Protein AF-A0A3D3ZIP4-F1 (afdb_monomer)

Secondary structure (DSSP, 8-state):
------SSSHHHHHHHHHHHHHHHHHHHSSS-S-HHHHHHHHHHHHHHHHHHHHHHHTT--HHHHHHHHHHHHHHHT--PPP-SS-SHHHHHHHHHHHHHHHHHHHHHHHHHHHHHHHHHHHHHHHHHHHHHHHHHHHHTT-TTHHHHHHHHHHHHHHHTT--SHHHHHHHHHHHHHHHHHHHHHHHHHHHHHHHHHHHHHHHHTT---HHHHHHHHHHHHHHHT-

pLDDT: mean 86.56, std 15.31, range [36.12, 98.62]

Radius of gyration: 38.45 Å; Cα contacts (8 Å, |Δi|>4): 167; chains: 1; bounding box: 118×28×108 Å

Mean predicted aligned error: 11.62 Å

Foldseek 3Di:
DDDDDDDPPPVVVVVVVVVVVVVVVLVVCQVAADVVLQVLLVVLLVLLVVLLVVLVVLPNDPVLCVVLVVQSVVLVPDDQDRDNPHHVSNSVSSNVSNVSSVVSSVVSVVSFVVLQVVLLVLLVVLLVLLVVLLVVCVVVVNPCSVVSVVVSVVLVVQSVVDDGNVSSVVSSVSSNVSSVVSVVLVVLVVVLVVLVVVLVVCVVVVHDCPVSVVVSVVSVVVSVVD

Solvent-accessible surface area (backbone atoms only — not comparable to full-atom values): 12210 Å² total; per-residue (Å²): 139,81,91,88,88,88,75,78,74,63,63,64,58,53,54,55,51,52,53,52,53,51,50,52,54,52,55,62,56,56,60,36,44,55,68,68,36,47,53,47,22,53,50,31,43,52,53,30,55,52,48,55,51,47,40,46,76,40,41,48,55,65,81,76,47,43,67,56,56,51,51,52,50,61,58,68,73,55,75,76,60,90,48,84,88,53,23,58,64,33,31,52,46,24,47,50,48,26,53,51,30,50,51,50,39,53,49,51,56,51,48,48,53,51,49,28,54,52,28,46,54,49,21,53,51,29,44,50,52,26,52,53,51,47,53,56,37,48,76,68,66,43,84,65,45,63,62,54,52,53,50,50,54,50,46,54,57,47,58,79,67,48,84,39,27,42,49,23,48,51,47,23,50,52,26,47,50,53,32,50,49,57,62,62,50,44,61,62,48,50,51,52,52,50,51,51,52,52,47,52,53,40,41,75,69,73,42,91,40,68,68,59,51,50,51,50,53,50,52,52,52,53,62,73,73,108

Sequence (226 aa):
MTSFTIARRRAKNSILAVSIFMVVMLLLSACGGDPQTQQKADASKTDLDRLISQAQGIGVPTTILKPIIQQESAITNTRAPFTIFSGQPATDYYSNLTQRYQLLTVQVRGLETQVTQQYDYQAALDIQDLENALAQRQAQNFTEAKTFANQLKQYQNQLAKAQYPKDYTQISTNAKQSTLALHLLGPAYNDLVTMQGNIKQLHASHVDTTALNQQYQQGLQLFRNA

Structure (mmCIF, N/CA/C/O backbone):
data_AF-A0A3D3ZIP4-F1
#
_entry.id   AF-A0A3D3ZIP4-F1
#
loop_
_atom_site.group_PDB
_atom_site.id
_atom_site.type_symbol
_atom_site.label_atom_id
_atom_site.label_alt_id
_atom_site.label_comp_id
_atom_site.label_asym_id
_atom_site.label_entity_id
_atom_site.label_seq_id
_atom_site.pdbx_PDB_ins_code
_atom_site.Cartn_x
_atom_site.Cartn_y
_atom_site.Cartn_z
_atom_site.occupancy
_atom_site.B_iso_or_equiv
_atom_site.auth_seq_id
_atom_site.auth_comp_id
_atom_site.auth_asym_id
_atom_site.auth_atom_id
_atom_site.pdbx_PDB_model_num
ATOM 1 N N . MET A 1 1 ? 80.504 -8.174 -61.139 1.00 36.12 1 MET A N 1
ATOM 2 C CA . MET A 1 1 ? 79.418 -7.747 -62.052 1.00 36.12 1 MET A CA 1
ATOM 3 C C . MET A 1 1 ? 78.495 -8.947 -62.210 1.00 36.12 1 MET A C 1
ATOM 5 O O . MET A 1 1 ? 79.027 -10.012 -62.461 1.00 36.12 1 MET A O 1
ATOM 9 N N . THR A 1 2 ? 77.183 -8.956 -62.015 1.00 39.31 2 THR A N 1
ATOM 10 C CA . THR A 1 2 ? 76.155 -7.954 -61.705 1.00 39.31 2 THR A CA 1
ATOM 11 C C . THR A 1 2 ? 74.889 -8.758 -61.377 1.00 39.31 2 THR A C 1
ATOM 13 O O . THR A 1 2 ? 74.627 -9.792 -61.985 1.00 39.31 2 THR A O 1
ATOM 16 N N . SER A 1 3 ? 74.142 -8.278 -60.391 1.00 48.12 3 SER A N 1
ATOM 17 C CA . SER A 1 3 ? 72.837 -8.726 -59.898 1.00 48.12 3 SER A CA 1
ATOM 18 C C . SER A 1 3 ? 71.757 -8.713 -60.983 1.00 48.12 3 SER A C 1
ATOM 20 O O . SER A 1 3 ? 71.772 -7.761 -61.738 1.00 48.12 3 SER A O 1
ATOM 22 N N . PHE A 1 4 ? 70.789 -9.645 -60.996 1.00 48.44 4 PHE A N 1
ATOM 23 C CA . PHE A 1 4 ? 69.387 -9.415 -61.428 1.00 48.44 4 PHE A CA 1
ATOM 24 C C . PHE A 1 4 ? 68.530 -10.685 -61.239 1.00 48.44 4 PHE A C 1
ATOM 26 O O . PHE A 1 4 ? 68.451 -11.487 -62.155 1.00 48.44 4 PHE A O 1
ATOM 33 N N . THR A 1 5 ? 67.844 -10.853 -60.095 1.00 48.12 5 THR A N 1
ATOM 34 C CA . THR A 1 5 ? 66.576 -11.633 -60.001 1.00 48.12 5 THR A CA 1
ATOM 35 C C . THR A 1 5 ? 65.907 -11.492 -58.623 1.00 48.12 5 THR A C 1
ATOM 37 O O . THR A 1 5 ? 65.708 -12.463 -57.904 1.00 48.12 5 THR A O 1
ATOM 40 N N . ILE A 1 6 ? 65.529 -10.278 -58.207 1.00 47.34 6 ILE A N 1
ATOM 41 C CA . ILE A 1 6 ? 64.692 -10.092 -57.000 1.00 47.34 6 ILE A CA 1
ATOM 42 C C . ILE A 1 6 ? 63.673 -8.971 -57.244 1.00 47.34 6 ILE A C 1
ATOM 44 O O . ILE A 1 6 ? 63.729 -7.919 -56.626 1.00 47.34 6 ILE A O 1
ATOM 48 N N . ALA A 1 7 ? 62.743 -9.155 -58.184 1.00 49.16 7 ALA A N 1
ATOM 49 C CA . ALA A 1 7 ? 61.668 -8.167 -58.385 1.00 49.16 7 ALA A CA 1
ATOM 50 C C . ALA A 1 7 ? 60.265 -8.759 -58.608 1.00 49.16 7 ALA A C 1
ATOM 52 O O . ALA A 1 7 ? 59.281 -8.037 -58.504 1.00 49.16 7 ALA A O 1
ATOM 53 N N . ARG A 1 8 ? 60.113 -10.072 -58.847 1.00 46.91 8 ARG A N 1
ATOM 54 C CA . ARG A 1 8 ? 58.811 -10.642 -59.264 1.00 46.91 8 ARG A CA 1
ATOM 55 C C . ARG A 1 8 ? 57.960 -11.281 -58.156 1.00 46.91 8 ARG A C 1
ATOM 57 O O . ARG A 1 8 ? 56.786 -11.543 -58.388 1.00 46.91 8 ARG A O 1
ATOM 64 N N . ARG A 1 9 ? 58.501 -11.519 -56.951 1.00 46.97 9 ARG A N 1
ATOM 65 C CA . ARG A 1 9 ? 57.764 -12.176 -55.842 1.00 46.97 9 ARG A CA 1
ATOM 66 C C . ARG A 1 9 ? 57.000 -11.225 -54.910 1.00 46.97 9 ARG A C 1
ATOM 68 O O 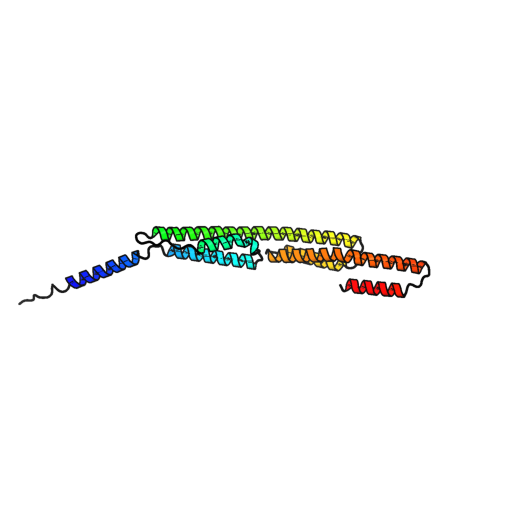. ARG A 1 9 ? 56.097 -11.684 -54.223 1.00 46.97 9 ARG A O 1
ATOM 75 N N . ARG A 1 10 ? 57.305 -9.921 -54.892 1.00 47.19 10 ARG A N 1
ATOM 76 C CA . ARG A 1 10 ? 56.642 -8.963 -53.980 1.00 47.19 10 ARG A CA 1
ATOM 77 C C . ARG A 1 10 ? 55.247 -8.518 -54.438 1.00 47.19 10 ARG A C 1
ATOM 79 O O . ARG A 1 10 ? 54.405 -8.265 -53.590 1.00 47.19 10 ARG A O 1
ATOM 86 N N . ALA A 1 11 ? 54.961 -8.508 -55.742 1.00 48.50 11 ALA A N 1
ATOM 87 C CA . ALA A 1 11 ? 53.667 -8.043 -56.255 1.00 48.50 11 ALA A CA 1
ATOM 88 C C . ALA A 1 11 ? 52.493 -9.006 -55.965 1.00 48.50 11 ALA A C 1
ATOM 90 O O . ALA A 1 11 ? 51.372 -8.554 -55.760 1.00 48.50 11 ALA A O 1
ATOM 91 N N . LYS A 1 12 ? 52.732 -10.327 -55.892 1.00 50.09 12 LYS A N 1
ATOM 92 C CA . LYS A 1 12 ? 51.669 -11.319 -55.622 1.00 50.09 12 LYS A CA 1
ATOM 93 C C . LYS A 1 12 ? 51.210 -11.345 -54.157 1.00 50.09 12 LYS A C 1
ATOM 95 O O . LYS A 1 12 ? 50.031 -11.568 -53.907 1.00 50.09 12 LYS A O 1
ATOM 100 N N . ASN A 1 13 ? 52.102 -11.057 -53.205 1.00 52.50 13 ASN A N 1
ATOM 101 C CA . ASN A 1 13 ? 51.753 -11.033 -51.778 1.00 52.50 13 ASN A CA 1
ATOM 102 C C . ASN A 1 13 ? 51.057 -9.728 -51.358 1.00 52.50 13 ASN A C 1
ATOM 104 O O . ASN A 1 13 ? 50.273 -9.738 -50.414 1.00 52.50 13 ASN A O 1
ATOM 108 N N . SER A 1 14 ? 51.291 -8.620 -52.072 1.00 53.22 14 SER A N 1
ATOM 109 C CA . SER A 1 14 ? 50.594 -7.354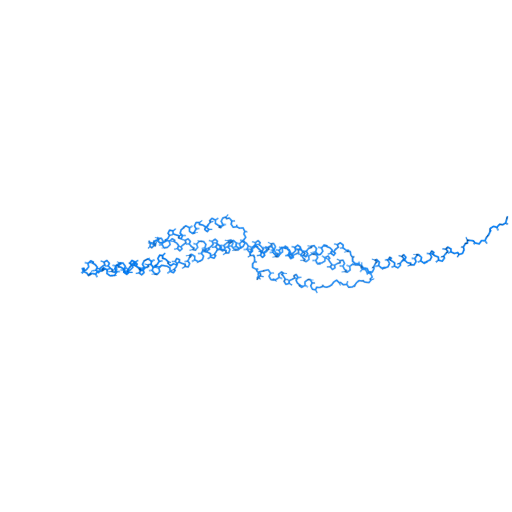 -51.815 1.00 53.22 14 SER A CA 1
ATOM 110 C C . SER A 1 14 ? 49.136 -7.370 -52.285 1.00 53.22 14 SER A C 1
ATOM 112 O O . SER A 1 14 ? 48.288 -6.804 -51.607 1.00 53.22 14 SER A O 1
ATOM 114 N N . ILE A 1 15 ? 48.813 -8.060 -53.387 1.00 58.62 15 ILE A N 1
ATOM 115 C CA . ILE A 1 15 ? 47.424 -8.171 -53.875 1.00 58.62 15 ILE A CA 1
ATOM 116 C C . ILE A 1 15 ? 46.568 -8.996 -52.900 1.00 58.62 15 ILE A C 1
ATOM 118 O O . ILE A 1 15 ? 45.442 -8.614 -52.600 1.00 58.62 15 ILE A O 1
ATOM 122 N N . LEU A 1 16 ? 47.132 -10.073 -52.340 1.00 58.09 16 LEU A N 1
ATOM 123 C CA . LEU A 1 16 ? 46.447 -10.955 -51.388 1.00 58.09 16 LEU A CA 1
ATOM 124 C C . LEU A 1 16 ? 46.160 -10.255 -50.043 1.00 58.09 16 LEU A C 1
ATOM 126 O O . LEU A 1 16 ? 45.071 -10.397 -49.487 1.00 58.09 16 LEU A O 1
ATOM 130 N N . ALA A 1 17 ? 47.101 -9.436 -49.559 1.00 61.12 17 ALA A N 1
ATOM 131 C CA . ALA A 1 17 ? 46.925 -8.640 -48.343 1.00 61.12 17 ALA A CA 1
ATOM 132 C C . ALA A 1 17 ? 45.855 -7.542 -48.503 1.00 61.12 17 ALA A C 1
ATOM 134 O O . ALA A 1 17 ? 45.059 -7.327 -47.590 1.00 61.12 17 ALA A O 1
ATOM 135 N N . VAL A 1 18 ? 45.781 -6.896 -49.674 1.00 65.00 18 VAL A N 1
ATOM 136 C CA . VAL A 1 18 ? 44.759 -5.876 -49.969 1.00 65.00 18 VAL A CA 1
ATOM 137 C C . VAL A 1 18 ? 43.364 -6.501 -50.079 1.00 65.00 18 VAL A C 1
ATOM 139 O O . VAL A 1 18 ? 42.416 -5.953 -49.522 1.00 65.00 18 VAL A O 1
ATOM 142 N N . SER A 1 19 ? 43.226 -7.681 -50.697 1.00 63.19 19 SER A N 1
ATOM 143 C CA . SER A 1 19 ? 41.940 -8.393 -50.747 1.00 63.19 19 SER A CA 1
ATOM 144 C C . SER A 1 19 ? 41.457 -8.865 -49.371 1.00 63.19 19 SER A C 1
ATOM 146 O O . SER A 1 19 ? 40.269 -8.761 -49.083 1.00 63.19 19 SER A O 1
ATOM 148 N N . ILE A 1 20 ? 42.358 -9.318 -48.488 1.00 70.31 20 ILE A N 1
ATOM 149 C CA . ILE A 1 20 ? 41.994 -9.724 -47.119 1.00 70.31 20 ILE A CA 1
ATOM 150 C C . ILE A 1 20 ? 41.563 -8.508 -46.291 1.00 70.31 20 ILE A C 1
ATOM 152 O O . ILE A 1 20 ? 40.555 -8.574 -45.594 1.00 70.31 20 ILE A O 1
ATOM 156 N N . PHE A 1 21 ? 42.261 -7.375 -46.408 1.00 67.88 21 PHE A N 1
ATOM 157 C CA . PHE A 1 21 ? 41.892 -6.148 -45.696 1.00 67.88 21 PHE A CA 1
ATOM 158 C C . PHE A 1 21 ? 40.549 -5.575 -46.180 1.00 67.88 21 PHE A C 1
ATOM 160 O O . PHE A 1 21 ? 39.754 -5.088 -45.378 1.00 67.88 21 PHE A O 1
ATOM 167 N N . MET A 1 22 ? 40.252 -5.698 -47.478 1.00 60.56 22 MET A N 1
ATOM 168 C CA . MET A 1 22 ? 38.977 -5.269 -48.059 1.00 60.56 22 MET A CA 1
ATOM 169 C C . MET A 1 22 ? 37.815 -6.186 -47.647 1.00 60.56 22 MET A C 1
ATOM 171 O O . MET A 1 22 ? 36.738 -5.690 -47.333 1.00 60.56 22 MET A O 1
ATOM 175 N N . VAL A 1 23 ? 38.042 -7.502 -47.548 1.00 65.69 23 VAL A N 1
ATOM 176 C CA . VAL A 1 23 ? 37.053 -8.457 -47.014 1.00 65.69 23 VAL A CA 1
ATOM 177 C C . VAL A 1 23 ? 36.804 -8.224 -45.520 1.00 65.69 23 VAL A C 1
ATOM 179 O O . VAL A 1 23 ? 35.656 -8.260 -45.094 1.00 65.69 23 VAL A O 1
ATOM 182 N N . VAL A 1 24 ? 37.829 -7.903 -44.723 1.00 61.88 24 VAL A N 1
ATOM 183 C CA . VAL A 1 24 ? 37.658 -7.564 -43.295 1.00 61.88 24 VAL A CA 1
ATOM 184 C C . VAL A 1 24 ? 36.901 -6.240 -43.112 1.00 61.88 24 VAL A C 1
ATOM 186 O O . VAL A 1 24 ? 36.029 -6.163 -42.252 1.00 61.88 24 VAL A O 1
ATOM 189 N N . MET A 1 25 ? 37.141 -5.227 -43.951 1.00 56.38 25 MET A N 1
ATOM 190 C CA . MET A 1 25 ? 36.360 -3.976 -43.945 1.00 56.38 25 MET A CA 1
ATOM 191 C C . MET A 1 25 ? 34.899 -4.179 -44.385 1.00 56.38 25 MET A C 1
ATOM 193 O O . MET A 1 25 ? 33.998 -3.553 -43.824 1.00 56.38 25 MET A O 1
ATOM 197 N N . LEU A 1 26 ? 34.646 -5.089 -45.333 1.00 53.25 26 LEU A N 1
ATOM 198 C CA . LEU A 1 26 ? 33.293 -5.492 -45.741 1.00 53.25 26 LEU A CA 1
ATOM 199 C C . LEU A 1 26 ? 32.576 -6.314 -44.655 1.00 53.25 26 LEU A C 1
ATOM 201 O O . LEU A 1 26 ? 31.371 -6.178 -44.479 1.00 53.25 26 LEU A O 1
ATOM 205 N N . LEU A 1 27 ? 33.306 -7.119 -43.878 1.00 51.38 27 LEU A N 1
ATOM 206 C CA . LEU A 1 27 ? 32.753 -7.863 -42.739 1.00 51.38 27 LEU A CA 1
ATOM 207 C C . LEU A 1 27 ? 32.468 -6.960 -41.528 1.00 51.38 27 LEU A C 1
ATOM 209 O O . LEU A 1 27 ? 31.513 -7.211 -40.798 1.00 51.38 27 LEU A O 1
ATOM 213 N N . LEU A 1 28 ? 33.234 -5.881 -41.338 1.00 51.34 28 LEU A N 1
ATOM 214 C CA . LEU A 1 28 ? 32.963 -4.873 -40.302 1.00 51.34 28 LEU A CA 1
ATOM 215 C C . LEU A 1 28 ? 31.777 -3.961 -40.653 1.00 51.34 28 LEU A C 1
ATOM 217 O O . LEU A 1 28 ? 31.119 -3.451 -39.753 1.00 51.34 28 LEU A O 1
ATOM 221 N N . SER A 1 29 ? 31.466 -3.791 -41.940 1.00 47.97 29 SER A N 1
ATOM 222 C CA . SER A 1 29 ? 30.252 -3.097 -42.405 1.00 47.97 29 SER A CA 1
ATOM 223 C C . SER A 1 29 ? 29.030 -4.023 -42.529 1.00 47.97 29 SER A C 1
ATOM 225 O O . SER A 1 29 ? 27.916 -3.538 -42.717 1.00 47.97 29 SER A O 1
ATOM 227 N N . ALA A 1 30 ? 29.211 -5.338 -42.345 1.00 47.31 30 ALA A N 1
ATOM 228 C CA . ALA A 1 30 ? 28.148 -6.349 -42.348 1.00 47.31 30 ALA A CA 1
ATOM 229 C C . ALA A 1 30 ? 27.495 -6.587 -40.968 1.00 47.31 30 ALA A C 1
ATOM 231 O O . ALA A 1 30 ? 26.591 -7.411 -40.848 1.00 47.31 30 ALA A O 1
ATOM 232 N N . CYS A 1 31 ? 27.906 -5.853 -39.928 1.00 55.66 31 CYS A N 1
ATOM 233 C CA . CYS A 1 31 ? 27.214 -5.788 -38.640 1.00 55.66 31 CYS A CA 1
ATOM 234 C C . CYS A 1 31 ? 26.682 -4.357 -38.473 1.00 55.66 31 CYS A C 1
ATOM 236 O O . CYS A 1 31 ? 27.328 -3.503 -37.880 1.00 55.66 31 CYS A O 1
ATOM 238 N N . GLY A 1 32 ? 25.575 -4.055 -39.155 1.00 54.50 32 GLY A N 1
ATOM 239 C CA . GLY A 1 32 ? 25.290 -2.695 -39.612 1.00 54.50 32 GLY A CA 1
ATOM 240 C C . GLY A 1 32 ? 25.013 -1.625 -38.547 1.00 54.50 32 GLY A C 1
ATOM 241 O O . GLY A 1 32 ? 25.218 -0.465 -38.852 1.00 54.50 32 GLY A O 1
ATOM 242 N N . GLY A 1 33 ? 24.535 -1.927 -37.338 1.00 65.81 33 GLY A N 1
ATOM 243 C CA . GLY A 1 33 ? 24.045 -0.895 -36.395 1.00 65.81 33 GLY A CA 1
ATOM 244 C C . GLY A 1 33 ? 25.115 -0.210 -35.528 1.00 65.81 33 GLY A C 1
ATOM 245 O O . GLY A 1 33 ? 26.185 -0.769 -35.304 1.00 65.81 33 GLY A O 1
ATOM 246 N N . ASP A 1 34 ? 24.803 0.973 -34.974 1.00 81.06 34 ASP A N 1
ATOM 247 C CA . ASP A 1 34 ? 25.634 1.608 -33.934 1.00 81.06 34 ASP A CA 1
ATOM 248 C C . ASP A 1 34 ? 25.504 0.842 -32.597 1.00 81.06 34 ASP A C 1
ATOM 250 O O . ASP A 1 34 ? 24.438 0.898 -31.967 1.00 81.06 34 ASP A O 1
ATOM 254 N N . PRO A 1 35 ? 26.565 0.170 -32.108 1.00 82.50 35 PRO A N 1
ATOM 255 C CA . PRO A 1 35 ? 26.517 -0.603 -30.867 1.00 82.50 35 PRO A CA 1
ATOM 256 C C . PRO A 1 35 ? 26.179 0.248 -29.634 1.00 82.50 35 PRO A C 1
ATOM 258 O O . PRO A 1 35 ? 25.630 -0.278 -28.665 1.00 82.50 35 PRO A O 1
ATOM 261 N N . GLN A 1 36 ? 26.443 1.561 -29.654 1.00 90.12 36 GLN A N 1
ATOM 262 C CA . GLN A 1 36 ? 26.065 2.442 -28.547 1.00 90.12 36 GLN A CA 1
ATOM 263 C C . GLN A 1 36 ? 24.546 2.596 -28.426 1.00 90.12 36 GLN A C 1
ATOM 265 O O . GLN A 1 36 ? 24.028 2.701 -27.312 1.00 90.12 36 GLN A O 1
ATOM 270 N N . THR A 1 37 ? 23.811 2.600 -29.544 1.00 91.75 37 THR A N 1
ATOM 271 C CA . THR A 1 37 ? 22.340 2.688 -29.504 1.00 91.75 37 THR A CA 1
ATOM 272 C C . THR A 1 37 ? 21.707 1.430 -28.929 1.00 91.75 37 THR A C 1
ATOM 274 O O . THR A 1 37 ? 20.781 1.534 -28.126 1.00 91.75 37 THR A O 1
ATOM 277 N N . GLN A 1 38 ? 22.259 0.259 -29.250 1.00 91.69 38 GLN A N 1
ATOM 278 C CA . GLN A 1 38 ? 21.834 -1.003 -28.652 1.00 91.69 38 GLN A CA 1
ATOM 279 C C . GLN A 1 38 ? 22.082 -1.019 -27.139 1.00 91.69 38 GLN A C 1
ATOM 281 O O . GLN A 1 38 ? 21.157 -1.273 -26.373 1.00 91.69 38 GLN A O 1
ATOM 286 N N . GLN A 1 39 ? 23.290 -0.658 -26.695 1.00 94.00 39 GLN A N 1
ATOM 287 C CA . GLN A 1 39 ? 23.613 -0.602 -25.264 1.00 94.00 39 GLN A CA 1
ATOM 288 C C . GLN A 1 39 ? 22.698 0.358 -24.490 1.00 94.00 39 GLN A C 1
ATOM 290 O O . GLN A 1 39 ? 22.287 0.054 -23.371 1.00 94.00 39 GLN A O 1
ATOM 295 N N . LYS A 1 40 ? 22.337 1.506 -25.079 1.00 95.06 40 LYS A N 1
ATOM 296 C CA . LYS A 1 40 ? 21.381 2.452 -24.473 1.00 95.06 40 LYS A CA 1
ATOM 297 C C . LYS A 1 40 ? 19.973 1.873 -24.353 1.00 95.06 40 LYS A C 1
ATOM 299 O O . LYS A 1 40 ? 19.311 2.119 -23.342 1.00 95.06 40 LYS A O 1
ATOM 304 N N . ALA A 1 41 ? 19.523 1.113 -25.350 1.00 95.31 41 ALA A N 1
ATOM 305 C CA . ALA A 1 41 ? 18.232 0.436 -25.300 1.00 95.31 41 ALA A CA 1
ATOM 306 C C . ALA A 1 41 ? 18.209 -0.621 -24.185 1.00 95.31 41 ALA A C 1
ATOM 308 O O . ALA A 1 41 ? 17.274 -0.631 -23.385 1.00 95.31 41 ALA A O 1
ATOM 309 N N . ASP A 1 42 ? 19.263 -1.435 -24.074 1.00 95.19 42 ASP A N 1
ATOM 310 C CA . ASP A 1 42 ? 19.396 -2.471 -23.040 1.00 95.19 42 ASP A CA 1
ATOM 311 C C . ASP A 1 42 ? 19.479 -1.870 -21.626 1.00 95.19 42 ASP A C 1
ATOM 313 O O . ASP A 1 42 ? 18.836 -2.356 -20.690 1.00 95.19 42 ASP A O 1
ATOM 317 N N . ALA A 1 43 ? 20.217 -0.766 -21.466 1.00 97.25 43 ALA A N 1
ATOM 318 C CA . ALA A 1 43 ? 20.276 -0.021 -20.210 1.00 97.25 43 ALA A CA 1
ATOM 319 C C . ALA A 1 43 ? 18.904 0.561 -19.832 1.00 97.25 43 ALA A C 1
ATOM 321 O O . ALA A 1 43 ? 18.459 0.398 -18.698 1.00 97.25 43 ALA A O 1
ATOM 322 N N . SER A 1 44 ? 18.196 1.167 -20.793 1.00 97.44 44 SER A N 1
ATOM 323 C CA . SER A 1 44 ? 16.860 1.736 -20.559 1.00 97.44 44 SER A CA 1
ATOM 324 C C . SER A 1 44 ? 15.830 0.661 -20.207 1.00 97.44 44 SER A C 1
ATOM 326 O O . SER A 1 44 ? 14.966 0.897 -19.366 1.00 97.44 44 SER A O 1
ATOM 328 N N . LYS A 1 45 ? 15.938 -0.530 -20.811 1.00 97.12 45 LYS A N 1
ATOM 329 C CA . LYS A 1 45 ? 15.133 -1.695 -20.436 1.00 97.12 45 LYS A CA 1
ATOM 330 C C . LYS A 1 45 ? 15.416 -2.116 -18.993 1.00 97.12 45 LYS A C 1
ATOM 332 O O . LYS A 1 45 ? 14.495 -2.246 -18.200 1.00 97.12 45 LYS A O 1
ATOM 337 N N . THR A 1 46 ? 16.690 -2.270 -18.638 1.00 97.44 46 THR A N 1
ATOM 338 C CA . THR A 1 46 ? 17.101 -2.674 -17.283 1.00 97.44 46 THR A CA 1
ATOM 339 C C . THR A 1 46 ? 16.627 -1.675 -16.222 1.00 97.44 46 THR A C 1
ATOM 341 O O . THR A 1 46 ? 16.205 -2.070 -15.134 1.00 97.44 46 THR A O 1
ATOM 344 N N . ASP A 1 47 ? 16.660 -0.376 -16.532 1.00 97.44 47 ASP A N 1
ATOM 345 C CA . ASP A 1 47 ? 16.128 0.664 -15.651 1.00 97.44 47 ASP A CA 1
ATOM 346 C C . ASP A 1 47 ? 14.609 0.568 -15.468 1.00 97.44 47 ASP A C 1
ATOM 348 O O . ASP A 1 47 ? 14.129 0.728 -14.342 1.00 97.44 47 ASP A O 1
ATOM 352 N N . LEU A 1 48 ? 13.864 0.274 -16.539 1.00 98.12 48 LEU A N 1
ATOM 353 C CA . LEU A 1 48 ? 12.425 0.027 -16.467 1.00 98.12 48 LEU A CA 1
ATOM 354 C C . LEU A 1 48 ? 12.113 -1.214 -15.618 1.00 98.12 48 LEU A C 1
ATOM 356 O O . LEU A 1 48 ? 11.328 -1.109 -14.676 1.00 98.12 48 LEU A O 1
ATOM 360 N N . ASP A 1 49 ? 12.767 -2.346 -15.894 1.00 97.81 49 ASP A N 1
ATOM 361 C CA . ASP A 1 49 ? 12.611 -3.608 -15.154 1.00 97.81 49 ASP A CA 1
ATOM 362 C C . ASP A 1 49 ? 12.839 -3.392 -13.644 1.00 97.81 49 ASP A C 1
ATOM 364 O O . ASP A 1 49 ? 12.043 -3.806 -12.791 1.00 97.81 49 ASP A O 1
ATOM 368 N N . ARG A 1 50 ? 13.925 -2.685 -13.296 1.00 97.94 50 ARG A N 1
ATOM 369 C CA . ARG A 1 50 ? 14.266 -2.344 -11.910 1.00 97.94 50 ARG A CA 1
ATOM 370 C C . ARG A 1 50 ? 13.195 -1.472 -11.265 1.00 97.94 50 ARG A C 1
ATOM 372 O O . ARG A 1 50 ? 12.854 -1.701 -10.106 1.00 97.94 50 ARG A O 1
ATOM 379 N N . LEU A 1 51 ? 12.680 -0.480 -11.988 1.00 97.75 51 LEU A N 1
ATOM 380 C CA . LEU A 1 51 ? 11.655 0.417 -11.471 1.00 97.75 51 LEU A CA 1
ATOM 381 C C . LEU A 1 51 ? 10.313 -0.304 -11.275 1.00 97.75 51 LEU A C 1
ATOM 383 O O .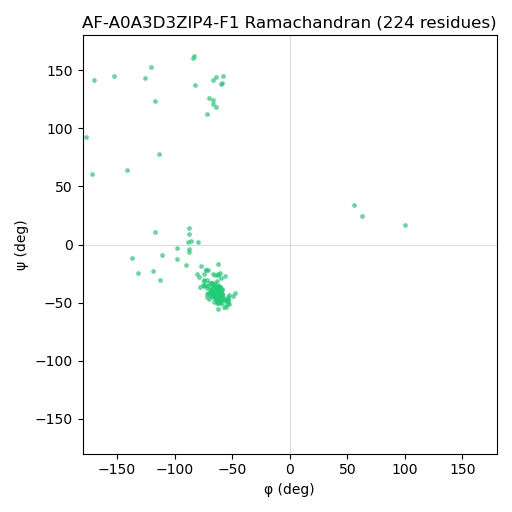 LEU A 1 51 ? 9.675 -0.109 -10.249 1.00 97.75 51 LEU A O 1
ATOM 387 N N . ILE A 1 52 ? 9.909 -1.188 -12.191 1.00 97.88 52 ILE A N 1
ATOM 388 C CA . ILE A 1 52 ? 8.710 -2.026 -12.022 1.00 97.88 52 ILE A CA 1
ATOM 389 C C . ILE A 1 52 ? 8.847 -2.908 -10.774 1.00 97.88 52 ILE A C 1
ATOM 391 O O . ILE A 1 52 ? 7.916 -2.998 -9.973 1.00 97.88 52 ILE A O 1
ATOM 395 N N . SER A 1 53 ? 10.013 -3.529 -10.579 1.00 97.19 53 SER A N 1
ATOM 396 C CA . SER A 1 53 ? 10.299 -4.342 -9.390 1.00 97.19 53 SER A CA 1
ATOM 397 C C . SER A 1 53 ? 10.263 -3.510 -8.100 1.00 97.19 53 SER A C 1
ATOM 399 O O . SER A 1 53 ? 9.654 -3.914 -7.107 1.00 97.19 53 SER A O 1
ATOM 401 N N . GLN A 1 54 ? 10.838 -2.304 -8.123 1.00 97.44 54 GLN A N 1
ATOM 402 C CA . GLN A 1 54 ? 10.769 -1.361 -7.008 1.00 97.44 54 GLN A CA 1
ATOM 403 C C . GLN A 1 54 ? 9.320 -0.972 -6.684 1.00 97.44 54 GLN A C 1
ATOM 405 O O . GLN A 1 54 ? 8.930 -1.068 -5.519 1.00 97.44 54 GLN A O 1
ATOM 410 N N . ALA A 1 55 ? 8.521 -0.602 -7.691 1.00 97.62 55 ALA A N 1
ATOM 411 C CA . ALA A 1 55 ? 7.110 -0.248 -7.545 1.00 97.62 55 ALA A CA 1
ATOM 412 C C . ALA A 1 55 ? 6.329 -1.364 -6.833 1.00 97.62 55 ALA A C 1
ATOM 414 O O . ALA A 1 55 ? 5.584 -1.122 -5.881 1.00 97.62 55 ALA A O 1
ATOM 415 N N . GLN A 1 56 ? 6.552 -2.616 -7.239 1.00 97.06 56 GLN A N 1
ATOM 416 C CA . GLN A 1 56 ? 5.957 -3.781 -6.583 1.00 97.06 56 GLN A CA 1
ATOM 417 C C . GLN A 1 56 ? 6.446 -3.931 -5.134 1.00 97.06 56 GLN A C 1
ATOM 419 O O . GLN A 1 56 ? 5.638 -4.148 -4.231 1.00 97.06 56 GLN A O 1
ATOM 424 N N . GLY A 1 57 ? 7.747 -3.758 -4.881 1.00 97.12 57 GLY A N 1
ATOM 425 C CA . GLY A 1 57 ? 8.346 -3.862 -3.543 1.00 97.12 57 GLY A CA 1
ATOM 426 C C . GLY A 1 57 ? 7.878 -2.794 -2.541 1.00 97.12 57 GLY A C 1
ATOM 427 O O . GLY A 1 57 ? 7.869 -3.030 -1.324 1.00 97.12 57 GLY A O 1
ATOM 428 N N . ILE A 1 58 ? 7.448 -1.628 -3.031 1.00 96.62 58 ILE A N 1
ATOM 429 C CA . ILE A 1 58 ? 6.817 -0.581 -2.212 1.00 96.62 58 ILE A CA 1
ATOM 430 C C . ILE A 1 58 ? 5.293 -0.756 -2.084 1.00 96.62 58 ILE A C 1
ATOM 432 O O . ILE A 1 58 ? 4.650 -0.038 -1.322 1.00 96.62 58 ILE A O 1
ATOM 436 N N . GLY A 1 59 ? 4.710 -1.750 -2.758 1.00 96.12 59 GLY A N 1
ATOM 437 C CA . GLY A 1 59 ? 3.302 -2.123 -2.614 1.00 96.12 59 GLY A CA 1
ATOM 438 C C . GLY A 1 59 ? 2.369 -1.593 -3.695 1.00 96.12 59 GLY A C 1
ATOM 439 O O . GLY A 1 59 ? 1.160 -1.595 -3.476 1.00 96.12 59 GLY A O 1
ATOM 440 N N . VAL A 1 60 ? 2.877 -1.143 -4.847 1.00 97.50 60 VAL A N 1
ATOM 441 C CA . VAL A 1 60 ? 2.014 -0.863 -6.002 1.00 97.50 60 VAL A CA 1
ATOM 442 C C . VAL A 1 60 ? 1.424 -2.188 -6.509 1.00 97.50 60 VAL A C 1
ATOM 444 O O . VAL A 1 60 ? 2.181 -3.107 -6.841 1.00 97.50 60 VAL A O 1
ATOM 447 N N . PRO A 1 61 ? 0.088 -2.319 -6.610 1.00 94.88 61 PRO A N 1
ATOM 448 C CA . PRO A 1 61 ? -0.539 -3.541 -7.093 1.00 94.88 61 PRO A CA 1
ATOM 449 C C . PRO A 1 61 ? -0.109 -3.908 -8.515 1.00 94.88 61 PRO A C 1
ATOM 451 O O . PRO A 1 61 ? -0.105 -3.080 -9.430 1.00 94.88 61 PRO A O 1
ATOM 454 N N . THR A 1 62 ? 0.144 -5.196 -8.741 1.00 93.38 62 THR A N 1
ATOM 455 C CA . THR A 1 62 ? 0.458 -5.735 -10.074 1.00 93.38 62 THR A CA 1
ATOM 456 C C . THR A 1 62 ? -0.665 -5.499 -11.081 1.00 93.38 62 THR A C 1
ATOM 458 O O . THR A 1 62 ? -0.401 -5.342 -12.270 1.00 93.38 62 THR A O 1
ATOM 461 N N . THR A 1 63 ? -1.916 -5.415 -10.621 1.00 94.62 63 THR A N 1
ATOM 462 C CA . THR A 1 63 ? -3.078 -5.072 -11.451 1.00 94.62 63 THR A CA 1
ATOM 463 C C . THR A 1 63 ? -2.966 -3.678 -12.065 1.00 94.62 63 THR A C 1
ATOM 465 O O . THR A 1 63 ? -3.360 -3.506 -13.216 1.00 94.62 63 THR A O 1
ATOM 468 N N . ILE A 1 64 ? -2.379 -2.716 -11.344 1.00 94.50 64 ILE A N 1
ATOM 469 C CA . ILE A 1 64 ? -2.153 -1.343 -11.816 1.00 94.50 64 ILE A CA 1
ATOM 470 C C . ILE A 1 64 ? -0.947 -1.285 -12.765 1.00 94.50 64 ILE A C 1
ATOM 472 O O . ILE A 1 64 ? -0.989 -0.579 -13.768 1.00 94.50 64 ILE A O 1
ATOM 476 N N . LEU A 1 65 ? 0.101 -2.074 -12.506 1.00 96.25 65 LEU A N 1
ATOM 477 C CA . LEU A 1 65 ? 1.300 -2.141 -13.359 1.00 96.25 65 LEU A CA 1
ATOM 478 C C . LEU A 1 65 ? 1.105 -2.963 -14.643 1.00 96.25 65 LEU A C 1
ATOM 480 O O . LEU A 1 65 ? 1.878 -2.823 -15.591 1.00 96.25 65 LEU A O 1
ATOM 484 N N . LYS A 1 66 ? 0.080 -3.822 -14.697 1.00 96.06 66 LYS A N 1
ATOM 485 C CA . LYS A 1 66 ? -0.162 -4.766 -15.799 1.00 96.06 66 LYS A CA 1
ATOM 486 C C . LYS A 1 66 ? -0.116 -4.132 -17.200 1.00 96.06 66 LYS A C 1
ATOM 488 O O . LYS A 1 66 ? 0.528 -4.732 -18.059 1.00 96.06 66 LYS A O 1
ATOM 493 N N . PRO A 1 67 ? -0.722 -2.958 -17.468 1.00 96.88 67 PRO A N 1
ATOM 494 C CA . PRO A 1 67 ? -0.655 -2.342 -18.794 1.00 96.88 67 PRO A CA 1
ATOM 495 C C . PRO A 1 67 ? 0.774 -1.976 -19.219 1.00 96.88 67 PRO A C 1
ATOM 497 O O . PRO A 1 67 ? 1.114 -2.129 -20.389 1.00 96.88 67 PRO A O 1
ATOM 500 N N . ILE A 1 68 ? 1.623 -1.541 -18.281 1.00 96.44 68 ILE A N 1
ATOM 501 C CA . ILE A 1 68 ? 3.030 -1.204 -18.550 1.00 96.44 68 ILE A CA 1
ATOM 502 C C . ILE A 1 68 ? 3.827 -2.473 -18.847 1.00 96.44 68 ILE A C 1
ATOM 504 O O . ILE A 1 68 ? 4.518 -2.532 -19.860 1.00 96.44 68 ILE A O 1
ATOM 508 N N . ILE A 1 69 ? 3.664 -3.511 -18.022 1.00 95.62 69 ILE A N 1
ATOM 509 C CA . ILE A 1 69 ? 4.327 -4.814 -18.210 1.00 95.62 69 ILE A CA 1
ATOM 510 C C . ILE A 1 69 ? 3.944 -5.423 -19.570 1.00 95.62 69 ILE A C 1
ATOM 512 O O . ILE A 1 69 ? 4.773 -5.994 -20.278 1.00 95.62 69 ILE A O 1
ATOM 516 N N . GLN A 1 70 ? 2.681 -5.277 -19.980 1.00 96.44 70 GLN A N 1
ATOM 517 C CA . GLN A 1 70 ? 2.223 -5.727 -21.294 1.00 96.44 70 GLN A CA 1
ATOM 518 C C . GLN A 1 70 ? 2.856 -4.927 -22.440 1.00 96.44 70 GLN A C 1
ATOM 520 O O . GLN A 1 70 ? 3.252 -5.525 -23.442 1.00 96.44 70 GLN A O 1
ATOM 525 N N . GLN A 1 71 ? 2.986 -3.604 -22.304 1.00 95.75 71 GLN A N 1
ATOM 526 C CA . GLN A 1 71 ? 3.658 -2.766 -23.303 1.00 95.75 71 GLN A CA 1
ATOM 527 C C . GLN A 1 71 ? 5.149 -3.100 -23.414 1.00 95.75 71 GLN A C 1
ATOM 529 O O . GLN A 1 71 ? 5.654 -3.261 -24.524 1.00 95.75 71 GLN A O 1
ATOM 534 N N . GLU A 1 72 ? 5.838 -3.278 -22.289 1.00 95.75 72 GLU A N 1
ATOM 535 C CA . GLU A 1 72 ? 7.234 -3.715 -22.250 1.00 95.75 72 GLU A CA 1
ATOM 536 C C . GLU A 1 72 ? 7.428 -5.067 -22.949 1.00 95.75 72 GLU A C 1
ATOM 538 O O . GLU A 1 72 ? 8.322 -5.215 -23.787 1.00 95.75 72 GLU A O 1
ATOM 543 N N . SER A 1 73 ? 6.560 -6.041 -22.659 1.00 94.31 73 SER A N 1
ATOM 544 C CA . SER A 1 73 ? 6.598 -7.353 -23.307 1.00 94.31 73 SER A CA 1
ATOM 545 C C . SER A 1 73 ? 6.368 -7.246 -24.817 1.00 94.31 73 SER A C 1
ATOM 547 O O . SER A 1 73 ? 7.094 -7.859 -25.600 1.00 94.31 73 SER A O 1
ATOM 549 N N . ALA A 1 74 ? 5.407 -6.428 -25.256 1.00 94.31 74 ALA A N 1
ATOM 550 C CA . ALA A 1 74 ? 5.141 -6.211 -26.677 1.00 94.31 74 ALA A CA 1
ATOM 551 C C . ALA A 1 74 ? 6.352 -5.611 -27.410 1.00 94.31 74 ALA A C 1
ATOM 553 O O . ALA A 1 74 ? 6.644 -6.009 -28.534 1.00 94.31 74 ALA A O 1
ATOM 554 N N . ILE A 1 75 ? 7.076 -4.694 -26.764 1.00 92.75 75 ILE A N 1
ATOM 555 C CA . ILE A 1 75 ? 8.284 -4.066 -27.309 1.00 92.75 75 ILE A CA 1
ATOM 556 C C . ILE A 1 75 ? 9.455 -5.061 -27.336 1.00 92.75 75 ILE A C 1
ATOM 558 O O . ILE A 1 75 ? 10.134 -5.186 -28.355 1.00 92.75 75 ILE A O 1
ATOM 562 N N . THR A 1 76 ? 9.653 -5.816 -26.254 1.00 90.00 76 THR A N 1
ATOM 563 C CA . THR A 1 76 ? 10.733 -6.812 -26.123 1.00 90.00 76 THR A CA 1
ATOM 564 C C . THR A 1 76 ? 10.605 -7.944 -27.146 1.00 90.00 76 THR A C 1
ATOM 566 O O . THR A 1 76 ? 11.606 -8.480 -27.609 1.00 90.00 76 THR A O 1
ATOM 569 N N . ASN A 1 77 ? 9.377 -8.289 -27.540 1.00 88.62 77 ASN A N 1
ATOM 570 C CA . ASN A 1 77 ? 9.108 -9.333 -28.530 1.00 88.62 77 ASN A CA 1
ATOM 571 C C . ASN A 1 77 ? 9.299 -8.879 -29.990 1.00 88.62 77 ASN A C 1
ATOM 573 O O . ASN A 1 77 ? 9.073 -9.667 -30.913 1.00 88.62 77 ASN A O 1
ATOM 577 N N . THR A 1 78 ? 9.716 -7.632 -30.225 1.00 90.56 78 THR A N 1
ATOM 578 C CA . THR A 1 78 ? 10.113 -7.167 -31.560 1.00 90.56 78 THR A CA 1
ATOM 579 C C . THR A 1 78 ? 11.568 -7.536 -31.868 1.00 90.56 78 THR A C 1
ATOM 581 O O . THR A 1 78 ? 12.334 -7.925 -30.987 1.00 90.56 78 THR A O 1
ATOM 584 N N . ARG A 1 79 ? 11.951 -7.500 -33.149 1.00 87.81 79 ARG A N 1
ATOM 585 C CA . ARG A 1 79 ? 13.306 -7.849 -33.598 1.00 87.81 79 ARG A CA 1
ATOM 586 C C . ARG A 1 79 ? 13.889 -6.712 -34.416 1.00 87.81 79 ARG A C 1
ATOM 588 O O . ARG A 1 79 ? 13.170 -6.092 -35.199 1.00 87.81 79 ARG A O 1
ATOM 595 N N . ALA A 1 80 ? 15.194 -6.496 -34.264 1.00 88.12 80 ALA A N 1
ATOM 596 C CA . ALA A 1 80 ? 15.919 -5.548 -35.092 1.00 88.12 80 ALA A CA 1
ATOM 597 C C . ALA A 1 80 ? 15.800 -5.947 -36.577 1.00 88.12 80 ALA A C 1
ATOM 599 O O . ALA A 1 80 ? 15.869 -7.142 -36.897 1.00 88.12 80 ALA A O 1
ATOM 600 N N . PRO A 1 81 ? 15.605 -4.979 -37.487 1.00 85.19 81 PRO A N 1
ATOM 601 C CA . PRO A 1 81 ? 15.541 -5.259 -38.912 1.00 85.19 81 PRO A CA 1
ATOM 602 C C . PRO A 1 81 ? 16.885 -5.794 -39.411 1.00 85.19 81 PRO A C 1
ATOM 604 O O . PRO A 1 81 ? 17.949 -5.354 -38.975 1.00 85.19 81 PRO A O 1
ATOM 607 N N . PHE A 1 82 ? 16.836 -6.730 -40.358 1.00 82.44 82 PHE A N 1
ATOM 608 C CA . PHE A 1 82 ? 18.039 -7.210 -41.029 1.00 82.44 82 PHE A CA 1
ATOM 609 C C . PHE A 1 82 ? 18.596 -6.111 -41.940 1.00 82.44 82 PHE A C 1
ATOM 611 O O . PHE A 1 82 ? 17.876 -5.583 -42.790 1.00 82.44 82 PHE A O 1
ATOM 618 N N . THR A 1 83 ? 19.870 -5.763 -41.768 1.00 78.69 83 THR A N 1
ATOM 619 C CA . THR A 1 83 ? 20.530 -4.688 -42.514 1.00 78.69 83 THR A CA 1
ATOM 620 C C . THR A 1 83 ? 21.681 -5.237 -43.356 1.00 78.69 83 THR A C 1
ATOM 622 O O . THR A 1 83 ? 22.583 -5.887 -42.843 1.00 78.69 83 THR A O 1
ATOM 625 N N . ILE A 1 84 ? 21.641 -4.990 -44.671 1.00 72.88 84 ILE A N 1
ATOM 626 C CA . ILE A 1 84 ? 22.670 -5.454 -45.632 1.00 72.88 84 ILE A CA 1
ATOM 627 C C . ILE A 1 84 ? 23.465 -4.275 -46.211 1.00 72.88 84 ILE A C 1
ATOM 629 O O . ILE A 1 84 ? 24.636 -4.415 -46.542 1.00 72.88 84 ILE A O 1
ATOM 633 N N . PHE A 1 85 ? 22.827 -3.106 -46.334 1.00 77.06 85 PHE A N 1
ATOM 634 C CA . PHE A 1 85 ? 23.375 -1.957 -47.066 1.00 77.06 85 PHE A CA 1
ATOM 635 C C . PHE A 1 85 ? 23.599 -0.716 -46.196 1.00 77.06 85 PHE A C 1
ATOM 637 O O . PHE A 1 85 ? 24.395 0.146 -46.559 1.00 77.06 85 PHE A O 1
ATOM 644 N N . SER A 1 86 ? 22.900 -0.596 -45.064 1.00 78.88 86 SER A N 1
ATOM 645 C CA . SER A 1 86 ? 23.047 0.532 -44.143 1.00 78.88 86 SER A CA 1
ATOM 646 C C . SER A 1 86 ? 22.692 0.141 -42.714 1.00 78.88 86 SER A C 1
ATOM 648 O O . SER A 1 86 ? 21.772 -0.635 -42.473 1.00 78.88 86 SER A O 1
ATOM 650 N N . GLY A 1 87 ? 23.404 0.724 -41.756 1.00 81.75 87 GLY A N 1
ATOM 651 C CA . GLY A 1 87 ? 23.140 0.553 -40.332 1.00 81.75 87 GLY A CA 1
ATOM 652 C C . GLY A 1 87 ? 21.913 1.242 -39.782 1.00 81.75 87 GLY A C 1
ATOM 653 O O . GLY A 1 87 ? 21.389 0.848 -38.741 1.00 81.75 87 GLY A O 1
ATOM 654 N N . GLN A 1 88 ? 21.462 2.269 -40.497 1.00 85.75 88 GLN A N 1
ATOM 655 C CA . GLN A 1 88 ? 20.448 3.203 -40.035 1.00 85.75 88 GLN A CA 1
ATOM 656 C C . GLN A 1 88 ? 19.162 2.519 -39.547 1.00 85.75 88 GLN A C 1
ATOM 658 O O . GLN A 1 88 ? 18.722 2.866 -38.459 1.00 85.75 88 GLN A O 1
ATOM 663 N N . PRO A 1 89 ? 18.602 1.495 -40.227 1.00 89.06 89 PRO A N 1
ATOM 664 C CA . PRO A 1 89 ? 17.391 0.832 -39.741 1.00 89.06 89 PRO A CA 1
ATOM 665 C C . PRO A 1 89 ? 17.570 0.145 -38.380 1.00 89.06 89 PRO A C 1
ATOM 667 O O . PRO A 1 89 ? 16.648 0.143 -37.567 1.00 89.06 89 PRO A O 1
ATOM 670 N N . ALA A 1 90 ? 18.747 -0.430 -38.111 1.00 88.69 90 ALA A N 1
ATOM 671 C CA . ALA A 1 90 ? 19.049 -1.030 -36.813 1.00 88.69 90 ALA A CA 1
ATOM 672 C C . ALA A 1 90 ? 19.246 0.055 -35.742 1.00 88.69 90 ALA A C 1
ATOM 674 O O . ALA A 1 90 ? 18.696 -0.051 -34.647 1.00 88.69 90 ALA A O 1
ATOM 675 N N . THR A 1 91 ? 19.962 1.130 -36.074 1.00 90.19 91 THR A N 1
ATOM 676 C CA . THR A 1 91 ? 20.145 2.295 -35.195 1.00 90.19 91 THR A CA 1
ATOM 677 C C . THR A 1 91 ? 18.806 2.950 -34.829 1.00 90.19 91 THR A C 1
ATOM 679 O O . THR A 1 91 ? 18.544 3.210 -33.654 1.00 90.19 91 THR A O 1
ATOM 682 N N . ASP A 1 92 ? 17.920 3.165 -35.805 1.00 92.25 92 ASP A N 1
ATOM 683 C CA . ASP A 1 92 ? 16.588 3.747 -35.607 1.00 92.25 92 ASP A CA 1
ATOM 684 C C . ASP A 1 92 ? 15.706 2.839 -34.742 1.00 92.25 92 ASP A C 1
ATOM 686 O O . ASP A 1 92 ? 15.003 3.319 -33.851 1.00 92.25 92 ASP A O 1
ATOM 690 N N . TYR A 1 93 ? 15.787 1.521 -34.955 1.00 93.88 93 TYR A N 1
ATOM 691 C CA . TYR A 1 93 ? 15.109 0.529 -34.125 1.00 93.88 93 TYR A CA 1
ATOM 692 C C . TYR A 1 93 ? 15.521 0.651 -32.649 1.00 93.88 93 TYR A C 1
ATOM 694 O O . TYR A 1 93 ? 14.659 0.843 -31.790 1.00 93.88 93 TYR A O 1
ATOM 702 N N . TYR A 1 94 ? 16.822 0.620 -32.337 1.00 94.81 94 TYR A N 1
ATOM 703 C CA . TYR A 1 94 ? 17.297 0.726 -30.950 1.00 94.81 94 TYR A CA 1
ATOM 704 C C . TYR A 1 94 ? 17.059 2.113 -30.333 1.00 94.81 94 TYR A C 1
ATOM 706 O O . TYR A 1 94 ? 16.759 2.227 -29.140 1.00 94.81 94 TYR A O 1
ATOM 714 N N . SER A 1 95 ? 17.119 3.174 -31.140 1.00 95.19 95 SER A N 1
ATOM 715 C CA . SER A 1 95 ? 16.732 4.523 -30.716 1.00 95.19 95 SER A CA 1
ATOM 716 C C . SER A 1 95 ? 15.251 4.580 -30.318 1.00 95.19 95 SER A C 1
ATOM 718 O O . SER A 1 95 ? 14.906 5.096 -29.252 1.00 95.19 95 SER A O 1
ATOM 720 N N . ASN A 1 96 ? 14.366 3.962 -31.110 1.00 95.62 96 ASN A N 1
ATOM 721 C CA . ASN A 1 96 ? 12.944 3.880 -30.787 1.00 95.62 96 ASN A CA 1
ATOM 722 C C . ASN A 1 96 ? 12.682 3.042 -29.527 1.00 95.62 96 ASN A C 1
ATOM 724 O O . ASN A 1 96 ? 11.885 3.454 -28.684 1.00 95.62 96 ASN A O 1
ATOM 728 N N . LEU A 1 97 ? 13.377 1.909 -29.361 1.00 95.81 97 LEU A N 1
ATOM 729 C CA . LEU A 1 97 ? 13.304 1.107 -28.134 1.00 95.81 97 LEU A CA 1
ATOM 730 C C . LEU A 1 97 ? 13.673 1.936 -26.901 1.00 95.81 97 LEU A C 1
ATOM 732 O O . LEU A 1 97 ? 12.924 1.954 -25.927 1.00 95.81 97 LEU A O 1
ATOM 736 N N . THR A 1 98 ? 14.783 2.673 -26.973 1.00 97.06 98 THR A N 1
ATOM 737 C CA . THR A 1 98 ? 15.244 3.566 -25.900 1.00 97.06 98 THR A CA 1
ATOM 738 C C . THR A 1 98 ? 14.148 4.555 -25.496 1.00 97.06 98 THR A C 1
ATOM 740 O O . THR A 1 98 ? 13.794 4.640 -24.321 1.00 97.06 98 THR A O 1
ATOM 743 N N . GLN A 1 99 ? 13.552 5.256 -26.467 1.00 97.50 99 GLN A N 1
ATOM 744 C CA . GLN A 1 99 ? 12.481 6.225 -26.207 1.00 97.50 99 GLN A CA 1
ATOM 745 C C . GLN A 1 99 ? 11.249 5.574 -25.566 1.00 97.50 99 GLN A C 1
ATOM 747 O O . GLN A 1 99 ? 10.670 6.128 -24.631 1.00 97.50 99 GLN A O 1
ATOM 752 N N . ARG A 1 100 ? 10.849 4.387 -26.038 1.00 97.31 100 ARG A N 1
ATOM 753 C CA . ARG A 1 100 ? 9.693 3.671 -25.484 1.00 97.31 100 ARG A CA 1
ATOM 754 C C . ARG A 1 100 ? 9.937 3.210 -24.049 1.00 97.31 100 ARG A C 1
ATOM 756 O O . ARG A 1 100 ? 9.071 3.431 -23.208 1.00 97.31 100 ARG A O 1
ATOM 763 N N . TYR A 1 101 ? 11.099 2.633 -23.742 1.00 98.25 101 TYR A N 1
ATOM 764 C CA . TYR A 1 101 ? 11.430 2.237 -22.367 1.00 98.25 101 TYR A CA 1
ATOM 765 C C . TYR A 1 101 ? 11.494 3.441 -21.419 1.00 98.25 101 TYR A C 1
ATOM 767 O O . TYR A 1 101 ? 10.993 3.373 -20.296 1.00 98.25 101 TYR A O 1
ATOM 775 N N . GLN A 1 102 ? 12.028 4.576 -21.877 1.00 97.44 102 GLN A N 1
ATOM 776 C CA . GLN A 1 102 ? 12.045 5.818 -21.097 1.00 97.44 102 GLN A CA 1
ATOM 777 C C . GLN A 1 102 ? 10.633 6.363 -20.837 1.00 97.44 102 GLN A C 1
ATOM 779 O O . GLN A 1 102 ? 10.334 6.788 -19.721 1.00 97.44 102 GLN A O 1
ATOM 784 N N . LEU A 1 103 ? 9.739 6.303 -21.829 1.00 97.81 103 LEU A N 1
ATOM 785 C CA . LEU A 1 103 ? 8.336 6.685 -21.661 1.00 97.81 103 LEU A CA 1
ATOM 786 C C . LEU A 1 103 ? 7.630 5.790 -20.632 1.00 97.81 103 LEU A C 1
ATOM 788 O O . LEU A 1 103 ? 6.982 6.305 -19.721 1.00 97.81 103 LEU A O 1
ATOM 792 N N . LEU A 1 104 ? 7.798 4.468 -20.728 1.00 98.19 104 LEU A N 1
ATOM 793 C CA . LEU A 1 104 ? 7.262 3.530 -19.737 1.00 98.19 104 LEU A CA 1
ATOM 794 C C . LEU A 1 104 ? 7.837 3.794 -18.338 1.00 98.19 104 LEU A C 1
ATOM 796 O O . LEU A 1 104 ? 7.099 3.764 -17.359 1.00 98.19 104 LEU A O 1
ATOM 800 N N . THR A 1 105 ? 9.120 4.148 -18.238 1.00 98.19 105 THR A N 1
ATOM 801 C CA . THR A 1 105 ? 9.763 4.511 -16.963 1.00 98.19 105 THR A CA 1
ATOM 802 C C . THR A 1 105 ? 9.069 5.711 -16.315 1.00 98.19 105 THR A C 1
ATOM 804 O O . THR A 1 105 ? 8.763 5.684 -15.124 1.00 98.19 105 THR A O 1
ATOM 807 N N . VAL A 1 106 ? 8.770 6.761 -17.088 1.00 97.81 106 VAL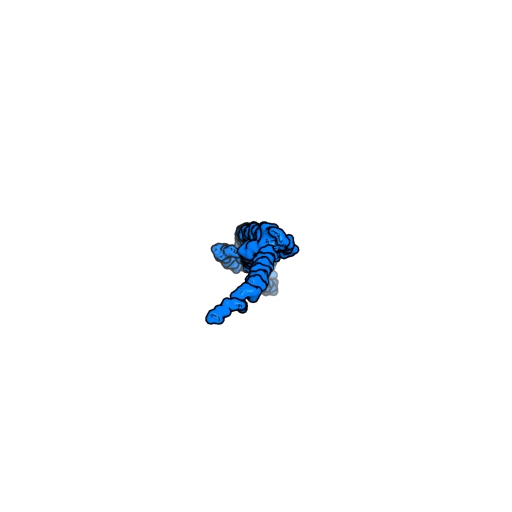 A N 1
ATOM 808 C CA . VAL A 1 106 ? 8.021 7.927 -16.587 1.00 97.81 106 VAL A CA 1
ATOM 809 C C . VAL A 1 106 ? 6.609 7.528 -16.148 1.00 97.81 106 VAL A C 1
ATOM 811 O O . VAL A 1 106 ? 6.153 7.985 -15.101 1.00 97.81 106 VAL A O 1
ATOM 814 N N . GLN A 1 107 ? 5.940 6.642 -16.893 1.00 97.56 107 GLN A N 1
ATOM 815 C CA . GLN A 1 107 ? 4.614 6.140 -16.518 1.00 97.56 107 GLN A CA 1
ATOM 816 C C . GLN A 1 107 ? 4.634 5.377 -15.190 1.00 97.56 107 GLN A C 1
ATOM 818 O O . GLN A 1 107 ? 3.760 5.617 -14.360 1.00 97.56 107 GLN A O 1
ATOM 823 N N . VAL A 1 108 ? 5.631 4.514 -14.948 1.00 98.00 108 VAL A N 1
ATOM 824 C CA . VAL A 1 108 ? 5.749 3.799 -13.665 1.00 98.00 108 VAL A CA 1
ATOM 825 C C . VAL A 1 108 ? 5.903 4.790 -12.511 1.00 98.00 108 VAL A C 1
ATOM 827 O O . VAL A 1 108 ? 5.151 4.695 -11.549 1.00 98.00 108 VAL A O 1
ATOM 830 N N . ARG A 1 109 ? 6.783 5.797 -12.621 1.00 96.81 109 ARG A N 1
ATOM 831 C CA . ARG A 1 109 ? 6.950 6.825 -11.567 1.00 96.81 109 ARG A CA 1
ATOM 832 C C . ARG A 1 109 ? 5.669 7.622 -11.311 1.00 96.81 109 ARG A C 1
ATOM 834 O O . ARG A 1 109 ? 5.347 7.953 -10.167 1.00 96.81 109 ARG A O 1
ATOM 841 N N . GLY A 1 110 ? 4.941 7.942 -12.382 1.00 96.12 110 GLY A N 1
ATOM 842 C CA . GLY A 1 110 ? 3.644 8.606 -12.292 1.00 96.12 110 GLY A CA 1
ATOM 843 C C . GLY A 1 110 ? 2.626 7.758 -11.530 1.00 96.12 110 GLY A C 1
ATOM 844 O O . GLY A 1 110 ? 1.984 8.257 -10.608 1.00 96.12 110 GLY A O 1
ATOM 845 N N . LEU A 1 111 ? 2.539 6.464 -11.855 1.00 95.88 111 LEU A N 1
ATOM 846 C CA . LEU A 1 111 ? 1.671 5.518 -11.152 1.00 95.88 111 LEU A CA 1
ATOM 847 C C . LEU A 1 111 ? 2.079 5.326 -9.692 1.00 95.88 111 LEU A C 1
ATOM 849 O O . LEU A 1 111 ? 1.204 5.326 -8.835 1.00 95.88 111 LEU A O 1
ATOM 853 N N . GLU A 1 112 ? 3.372 5.198 -9.387 1.00 95.94 112 GLU A N 1
ATOM 854 C CA . GLU A 1 112 ? 3.860 5.117 -8.004 1.00 95.94 112 GLU A CA 1
ATOM 855 C C . GLU A 1 112 ? 3.365 6.312 -7.185 1.00 95.94 112 GLU A C 1
ATOM 857 O O . GLU A 1 112 ? 2.787 6.132 -6.114 1.00 95.94 112 GLU A O 1
ATOM 862 N N . THR A 1 113 ? 3.514 7.528 -7.718 1.00 95.56 113 THR A N 1
ATOM 863 C CA . THR A 1 113 ? 3.064 8.758 -7.050 1.00 95.56 113 THR A CA 1
ATOM 864 C C . THR A 1 113 ? 1.546 8.769 -6.866 1.00 95.56 113 THR A C 1
ATOM 866 O O . THR A 1 113 ? 1.057 9.014 -5.764 1.00 95.56 113 THR A O 1
ATOM 869 N N . GLN A 1 114 ? 0.796 8.462 -7.926 1.00 97.25 114 GLN A N 1
ATOM 870 C CA . GLN A 1 114 ? -0.665 8.461 -7.904 1.00 97.25 114 GLN A CA 1
ATOM 871 C C . GLN A 1 114 ? -1.226 7.431 -6.916 1.00 97.25 114 GLN A C 1
ATOM 873 O O . GLN A 1 114 ? -2.108 7.753 -6.123 1.00 97.25 114 GLN A O 1
ATOM 878 N N . VAL A 1 115 ? -0.716 6.199 -6.944 1.00 97.56 115 VAL A N 1
ATOM 879 C CA . VAL A 1 115 ? -1.159 5.120 -6.050 1.00 97.56 115 VAL A CA 1
ATOM 880 C C . VAL A 1 115 ? -0.808 5.446 -4.604 1.00 97.56 115 VAL A C 1
ATOM 882 O O . VAL A 1 115 ? -1.630 5.227 -3.718 1.00 97.56 115 VAL A O 1
ATOM 885 N N . THR A 1 116 ? 0.373 6.020 -4.361 1.00 97.56 116 THR A N 1
ATOM 886 C CA . THR A 1 116 ? 0.775 6.465 -3.019 1.00 97.56 116 THR A CA 1
ATOM 887 C C . THR A 1 116 ? -0.207 7.501 -2.474 1.00 97.56 116 THR A C 1
ATOM 889 O O . THR A 1 116 ? -0.736 7.311 -1.385 1.00 97.56 116 THR A O 1
ATOM 892 N N . GLN A 1 117 ? -0.530 8.541 -3.251 1.00 97.62 117 GLN A N 1
ATOM 893 C CA . GLN A 1 117 ? -1.497 9.573 -2.852 1.00 97.62 117 GLN A CA 1
ATOM 894 C C . GLN A 1 117 ? -2.908 9.012 -2.645 1.00 97.62 117 GLN A C 1
ATOM 896 O O . GLN A 1 117 ? -3.598 9.386 -1.699 1.00 97.62 117 GLN A O 1
ATOM 901 N N . GLN A 1 118 ? -3.344 8.103 -3.519 1.00 98.00 118 GLN A N 1
ATOM 902 C CA . GLN A 1 118 ? -4.653 7.469 -3.395 1.00 98.00 118 GLN A CA 1
ATOM 903 C C . GLN A 1 118 ? -4.756 6.653 -2.103 1.00 98.00 118 GLN A C 1
ATOM 905 O O . GLN A 1 118 ? -5.784 6.698 -1.428 1.00 98.00 118 GLN A O 1
ATOM 910 N N . TYR A 1 119 ? -3.713 5.896 -1.761 1.00 98.31 119 TYR A N 1
ATOM 911 C CA . TYR A 1 119 ? -3.716 5.067 -0.560 1.00 98.31 119 TYR A CA 1
ATOM 912 C C . TYR A 1 119 ? -3.530 5.888 0.713 1.00 98.31 119 TYR A C 1
ATOM 914 O O . TYR A 1 119 ? -4.176 5.566 1.706 1.00 98.31 119 TYR A O 1
ATOM 922 N N . ASP A 1 120 ? -2.743 6.963 0.674 1.00 98.50 120 ASP A N 1
ATOM 923 C CA . ASP A 1 120 ? -2.669 7.952 1.755 1.00 98.50 120 ASP A CA 1
ATOM 924 C C . ASP A 1 120 ? -4.055 8.515 2.082 1.00 98.50 120 ASP A C 1
ATOM 926 O O . ASP A 1 120 ? -4.555 8.375 3.200 1.00 98.50 120 ASP A O 1
ATOM 930 N N . TYR A 1 121 ? -4.744 9.030 1.061 1.00 98.44 121 TYR A N 1
ATOM 931 C CA . TYR A 1 121 ? -6.095 9.555 1.219 1.00 98.44 121 TYR A CA 1
ATOM 932 C C . TYR A 1 121 ? -7.078 8.501 1.752 1.00 98.44 121 TYR A C 1
ATOM 934 O O . TYR A 1 121 ? -7.839 8.776 2.679 1.00 98.44 121 TYR A O 1
ATOM 942 N N . GLN A 1 122 ? -7.044 7.276 1.216 1.00 98.31 122 GLN A N 1
ATOM 943 C CA . GLN A 1 122 ? -7.912 6.197 1.689 1.00 98.31 122 GLN A CA 1
ATOM 944 C C . GLN A 1 122 ? -7.625 5.819 3.148 1.00 98.31 122 GLN A C 1
ATOM 946 O O . GLN A 1 122 ? -8.562 5.600 3.913 1.00 98.31 122 GLN A O 1
ATOM 951 N N . ALA A 1 123 ? -6.355 5.750 3.549 1.00 98.62 123 ALA A N 1
ATOM 952 C CA . ALA A 1 123 ? -5.975 5.452 4.924 1.00 98.62 123 ALA A CA 1
ATOM 953 C C . ALA A 1 123 ? -6.441 6.552 5.88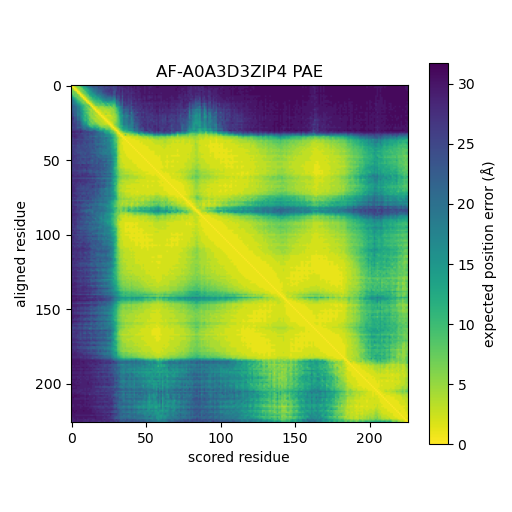9 1.00 98.62 123 ALA A C 1
ATOM 955 O O . ALA A 1 123 ? -6.912 6.237 6.982 1.00 98.62 123 ALA A O 1
ATOM 956 N N . ALA A 1 124 ? -6.371 7.822 5.478 1.00 98.50 124 ALA A N 1
ATOM 957 C CA . ALA A 1 124 ? -6.900 8.940 6.254 1.00 98.50 124 ALA A CA 1
ATOM 958 C C . ALA A 1 124 ? -8.426 8.847 6.438 1.00 98.50 124 ALA A C 1
ATOM 960 O O . ALA A 1 124 ? -8.910 9.017 7.557 1.00 98.50 124 ALA A O 1
ATOM 961 N N . LEU A 1 125 ? -9.173 8.513 5.377 1.00 98.56 125 LEU A N 1
ATOM 962 C CA . LEU A 1 125 ? -10.619 8.280 5.467 1.00 98.56 125 LEU A CA 1
ATOM 963 C C . LEU A 1 125 ? -10.958 7.114 6.403 1.00 98.56 125 LEU A C 1
ATOM 965 O O . LEU A 1 125 ? -11.828 7.244 7.256 1.00 98.56 125 LEU A O 1
ATOM 969 N N . ASP A 1 126 ? -10.241 5.994 6.300 1.00 98.56 126 ASP A N 1
ATOM 970 C CA . ASP A 1 126 ? -10.507 4.827 7.148 1.00 98.56 126 ASP A CA 1
ATOM 971 C C . ASP A 1 126 ? -10.173 5.094 8.629 1.00 98.56 126 ASP A C 1
ATOM 973 O O . ASP A 1 126 ? -10.853 4.587 9.525 1.00 98.56 126 ASP A O 1
ATOM 977 N N . ILE A 1 127 ? -9.147 5.911 8.907 1.00 98.50 127 ILE A N 1
ATOM 978 C CA . ILE A 1 127 ? -8.855 6.403 10.262 1.00 98.50 127 ILE A CA 1
ATOM 979 C C . ILE A 1 127 ? -9.985 7.306 10.760 1.00 98.50 127 ILE A C 1
ATOM 981 O O . ILE A 1 127 ? -10.416 7.151 11.901 1.00 98.50 127 ILE A O 1
ATOM 985 N N . GLN A 1 128 ? -10.500 8.205 9.921 1.00 98.44 128 GLN A N 1
ATOM 986 C CA . GLN A 1 128 ? -11.631 9.060 10.280 1.00 98.44 128 GLN A CA 1
ATOM 987 C C . GLN A 1 128 ? -12.893 8.234 10.586 1.00 98.44 128 GLN A C 1
ATOM 989 O O . GLN A 1 128 ? -13.607 8.517 11.549 1.00 98.44 128 GLN A O 1
ATOM 994 N N . ASP A 1 129 ? -13.155 7.176 9.819 1.00 97.81 129 ASP A N 1
ATOM 995 C CA . ASP A 1 129 ? -14.257 6.250 10.093 1.00 97.81 129 ASP A CA 1
ATOM 996 C C . ASP A 1 129 ? -14.085 5.547 11.447 1.00 97.81 129 ASP A C 1
ATOM 998 O O . ASP A 1 129 ? -15.046 5.429 12.215 1.00 97.81 129 ASP A O 1
ATOM 1002 N N . LEU A 1 130 ? -12.857 5.135 11.783 1.00 97.50 130 LEU A N 1
ATOM 1003 C CA . LEU A 1 130 ? -12.535 4.575 13.096 1.00 97.50 130 LEU A CA 1
ATOM 1004 C C . LEU A 1 130 ? -12.750 5.592 14.225 1.00 97.50 130 LEU A C 1
ATOM 1006 O O . LEU A 1 130 ? -13.318 5.242 15.261 1.00 97.50 130 LEU A O 1
ATOM 1010 N N . GLU A 1 131 ? -12.325 6.843 14.040 1.00 97.62 131 GLU A N 1
ATOM 1011 C CA . GLU A 1 131 ? -12.548 7.933 14.999 1.00 97.62 131 GLU A CA 1
ATOM 1012 C C . GLU A 1 131 ? -14.037 8.125 15.292 1.00 97.62 131 GLU A C 1
ATOM 1014 O O . GLU A 1 131 ? -14.445 8.172 16.456 1.00 97.62 131 GLU A O 1
ATOM 1019 N N . ASN A 1 132 ? -14.855 8.165 14.241 1.00 96.62 132 ASN A N 1
ATOM 1020 C CA . ASN A 1 132 ? -16.300 8.331 14.350 1.00 96.62 132 ASN A CA 1
ATOM 1021 C C . ASN A 1 132 ? -16.955 7.148 15.077 1.00 96.62 132 ASN A C 1
ATOM 1023 O O . ASN A 1 132 ? -17.734 7.347 16.016 1.00 96.62 132 ASN A O 1
ATOM 1027 N N . ALA A 1 133 ? -16.611 5.914 14.690 1.00 94.00 133 ALA A N 1
ATOM 1028 C CA . ALA A 1 133 ? -17.120 4.708 15.342 1.00 94.00 133 ALA A CA 1
ATOM 1029 C C . ALA A 1 133 ? -16.726 4.666 16.826 1.00 94.00 133 ALA A C 1
ATOM 1031 O O . ALA A 1 133 ? -17.541 4.332 17.692 1.00 94.00 133 ALA A O 1
ATOM 1032 N N . LEU A 1 134 ? -15.491 5.056 17.147 1.00 94.56 134 LEU A N 1
ATOM 1033 C CA . LEU A 1 134 ? -15.005 5.120 18.518 1.00 94.56 134 LEU A CA 1
ATOM 1034 C C . LEU A 1 134 ? -15.765 6.163 19.344 1.00 94.56 134 LEU A C 1
ATOM 1036 O O . LEU A 1 134 ? -16.200 5.849 20.454 1.00 94.56 134 LEU A O 1
ATOM 1040 N N . ALA A 1 135 ? -15.966 7.371 18.813 1.00 94.06 135 ALA A N 1
ATOM 1041 C CA . ALA A 1 135 ? -16.713 8.429 19.490 1.00 94.06 135 ALA A CA 1
ATOM 1042 C C . ALA A 1 135 ? -18.155 7.991 19.805 1.00 94.06 135 ALA A C 1
ATOM 1044 O O . ALA A 1 135 ? -18.640 8.183 20.924 1.00 94.06 135 ALA A O 1
ATOM 1045 N N . GLN A 1 136 ? -18.817 7.313 18.860 1.00 90.88 136 GLN A N 1
ATOM 1046 C CA . GLN A 1 136 ? -20.149 6.748 19.078 1.00 90.88 136 GLN A CA 1
ATOM 1047 C C . GLN A 1 136 ? -20.156 5.727 20.226 1.00 90.88 136 GLN A C 1
ATOM 1049 O O . GLN A 1 136 ? -21.053 5.747 21.072 1.00 90.88 136 GLN A O 1
ATOM 1054 N N . ARG A 1 137 ? -19.153 4.843 20.296 1.00 87.31 137 ARG A N 1
ATOM 1055 C CA . ARG A 1 137 ? -19.049 3.846 21.376 1.00 87.31 137 ARG A CA 1
ATOM 1056 C C . ARG A 1 137 ? -18.695 4.460 22.725 1.00 87.31 137 ARG A C 1
ATOM 1058 O O . ARG A 1 137 ? -19.225 4.021 23.744 1.00 87.31 137 ARG A O 1
ATOM 1065 N N . GLN A 1 138 ? -17.867 5.499 22.751 1.00 88.94 138 GLN A N 1
ATOM 1066 C CA . GLN A 1 138 ? -17.579 6.251 23.974 1.00 88.94 138 GLN A CA 1
ATOM 1067 C C . GLN A 1 138 ? -18.846 6.903 24.539 1.00 88.94 138 GLN A C 1
ATOM 1069 O O . GLN A 1 138 ? -19.100 6.788 25.736 1.00 88.94 138 GLN A O 1
ATOM 1074 N N . ALA A 1 139 ? -19.691 7.490 23.684 1.00 87.38 139 ALA A N 1
ATOM 1075 C CA . ALA A 1 139 ? -20.985 8.044 24.093 1.00 87.38 139 ALA A CA 1
ATOM 1076 C C . ALA A 1 139 ? -21.950 6.979 24.658 1.00 87.38 139 ALA A C 1
ATOM 1078 O O . ALA A 1 139 ? -22.810 7.286 25.479 1.00 87.38 139 ALA A O 1
ATOM 1079 N N . GLN A 1 140 ? -21.782 5.716 24.260 1.00 83.62 140 GLN A N 1
ATOM 1080 C CA . GLN A 1 140 ? -22.530 4.563 24.776 1.00 83.62 140 GLN A CA 1
ATOM 1081 C C . GLN A 1 140 ? -21.898 3.943 26.036 1.00 83.62 140 GLN A C 1
ATOM 1083 O O . GLN A 1 140 ? -22.329 2.882 26.484 1.00 83.62 140 GLN A O 1
ATOM 1088 N N . ASN A 1 141 ? -20.887 4.590 26.626 1.00 80.44 141 ASN A N 1
ATOM 1089 C CA . ASN A 1 141 ? -20.134 4.097 27.783 1.00 80.44 141 ASN A CA 1
ATOM 1090 C C . ASN A 1 141 ? -19.512 2.710 27.551 1.00 80.44 141 ASN A C 1
ATOM 1092 O O . ASN A 1 141 ? -19.424 1.897 28.474 1.00 80.44 141 ASN A O 1
ATOM 1096 N N . PHE A 1 142 ? -19.093 2.422 26.316 1.00 82.00 142 PHE A N 1
ATOM 1097 C CA . PHE A 1 142 ? -18.450 1.160 25.979 1.00 82.00 142 PHE A CA 1
ATOM 1098 C C . PHE A 1 142 ? -17.113 1.009 26.717 1.00 82.00 142 PHE A C 1
ATOM 1100 O O . PHE A 1 142 ? -16.189 1.800 26.518 1.00 82.00 142 PHE A O 1
ATOM 1107 N N . THR A 1 143 ? -16.995 -0.014 27.567 1.00 75.69 143 THR A N 1
ATOM 1108 C CA . THR A 1 143 ? -15.861 -0.146 28.500 1.00 75.69 143 THR A CA 1
ATOM 1109 C C .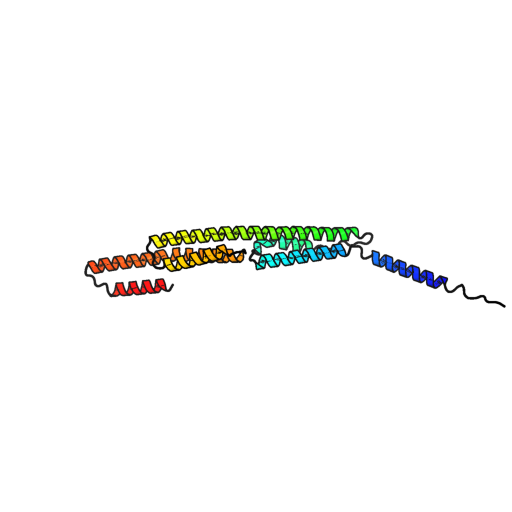 THR A 1 143 ? -14.515 -0.359 27.794 1.00 75.69 143 THR A C 1
ATOM 1111 O O . THR A 1 143 ? -13.499 0.161 28.253 1.00 75.69 143 THR A O 1
ATOM 1114 N N . GLU A 1 144 ? -14.499 -1.039 26.642 1.00 79.12 144 GLU A N 1
ATOM 1115 C CA . GLU A 1 144 ? -13.267 -1.323 25.884 1.00 79.12 144 GLU A CA 1
ATOM 1116 C C . GLU A 1 144 ? -12.852 -0.191 24.930 1.00 79.12 144 GLU A C 1
ATOM 1118 O O . GLU A 1 144 ? -11.834 -0.291 24.241 1.00 79.12 144 GLU A O 1
ATOM 1123 N N . ALA A 1 145 ? -13.576 0.935 24.910 1.00 85.12 145 ALA A N 1
ATOM 1124 C CA . ALA A 1 145 ? -13.255 2.069 24.039 1.00 85.12 145 ALA A CA 1
ATOM 1125 C C . ALA A 1 145 ? -11.815 2.590 24.234 1.00 85.12 145 ALA A C 1
ATOM 1127 O O . ALA A 1 145 ? -11.208 3.119 23.304 1.00 85.12 145 ALA A O 1
ATOM 1128 N N . LYS A 1 146 ? -11.223 2.410 25.421 1.00 86.81 146 LYS A N 1
ATOM 1129 C CA . LYS A 1 146 ? -9.834 2.813 25.692 1.00 86.81 146 LYS A CA 1
ATOM 1130 C C . LYS A 1 146 ? -8.812 2.030 24.858 1.00 86.81 146 LYS A C 1
ATOM 1132 O O . LYS A 1 146 ? -7.817 2.610 24.423 1.00 86.81 146 LYS A O 1
ATOM 1137 N N . THR A 1 147 ? -9.049 0.742 24.614 1.00 88.31 147 THR A N 1
ATOM 1138 C CA . THR A 1 147 ? -8.167 -0.105 23.795 1.00 88.31 147 THR A CA 1
ATOM 1139 C C . THR A 1 147 ? -8.142 0.395 22.353 1.00 88.3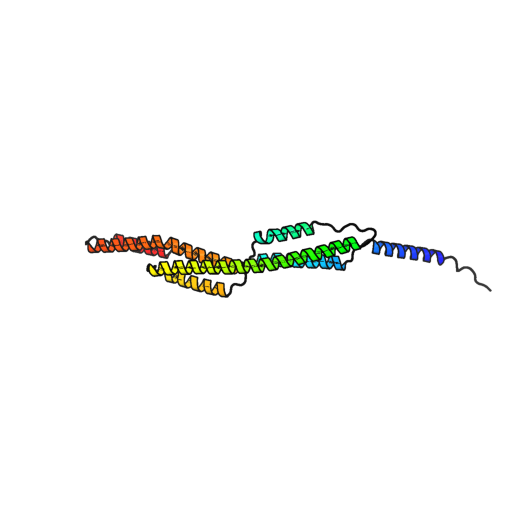1 147 THR A C 1
ATOM 1141 O O . THR A 1 147 ? -7.071 0.641 21.796 1.00 88.31 147 THR A O 1
ATOM 1144 N N . PHE A 1 148 ? -9.319 0.672 21.793 1.00 92.88 148 PHE A N 1
ATOM 1145 C CA . PHE A 1 148 ? -9.466 1.233 20.450 1.00 92.88 148 PHE A CA 1
ATOM 1146 C C . PHE A 1 148 ? -8.910 2.660 20.336 1.00 92.88 148 PHE A C 1
ATOM 1148 O O . PHE A 1 148 ? -8.301 2.992 19.325 1.00 92.88 148 PHE A O 1
ATOM 1155 N N . ALA A 1 149 ? -9.016 3.486 21.383 1.00 94.75 149 ALA A N 1
ATOM 1156 C CA . ALA A 1 149 ? -8.391 4.813 21.409 1.00 94.75 149 ALA A CA 1
ATOM 1157 C C . ALA A 1 149 ? -6.856 4.745 21.313 1.00 94.75 149 ALA A C 1
ATOM 1159 O O . ALA A 1 149 ? -6.228 5.552 20.624 1.00 94.75 149 ALA A O 1
ATOM 1160 N N . ASN A 1 150 ? -6.237 3.762 21.975 1.00 94.81 150 ASN A N 1
ATOM 1161 C CA . ASN A 1 150 ? -4.796 3.539 21.870 1.00 94.81 150 ASN A CA 1
ATOM 1162 C C . ASN A 1 150 ? -4.396 3.051 20.470 1.00 94.81 150 ASN A C 1
ATOM 1164 O O . ASN A 1 150 ? -3.401 3.535 19.931 1.00 94.81 150 ASN A O 1
ATOM 1168 N N . GLN A 1 151 ? -5.166 2.130 19.881 1.00 95.00 151 GLN A N 1
ATOM 1169 C CA . GLN A 1 151 ? -4.951 1.652 18.508 1.00 95.00 151 GLN A CA 1
ATOM 1170 C C . GLN A 1 151 ? -5.066 2.792 17.495 1.00 95.00 151 GLN A C 1
ATOM 1172 O O . GLN A 1 151 ? -4.162 2.984 16.688 1.00 95.00 151 GLN A O 1
ATOM 1177 N N . LEU A 1 152 ? -6.111 3.613 17.604 1.00 97.81 152 LEU A N 1
ATOM 1178 C CA . LEU A 1 152 ? -6.297 4.801 16.779 1.00 97.81 152 LEU A CA 1
ATOM 1179 C C . LEU A 1 152 ? -5.065 5.717 16.829 1.00 97.81 152 LEU A C 1
ATOM 1181 O O . LEU A 1 152 ? -4.517 6.078 15.789 1.00 97.81 152 LEU A O 1
ATOM 1185 N N . LYS A 1 153 ? -4.562 6.028 18.031 1.00 97.81 153 LYS A N 1
ATOM 1186 C CA . LYS A 1 153 ? -3.347 6.842 18.188 1.00 97.81 153 LYS A CA 1
ATOM 1187 C C . LYS A 1 153 ? -2.124 6.190 17.537 1.00 97.81 153 LYS A C 1
ATOM 1189 O O . LYS A 1 153 ? -1.264 6.885 16.995 1.00 97.81 153 LYS A O 1
ATOM 1194 N N . GLN A 1 154 ? -2.004 4.863 17.594 1.00 97.81 154 GLN A N 1
ATOM 1195 C CA . GLN A 1 154 ? -0.934 4.151 16.891 1.00 97.81 154 GLN A CA 1
ATOM 1196 C C . GLN A 1 154 ? -1.071 4.291 15.373 1.00 97.81 154 GLN A C 1
ATOM 1198 O O . GLN A 1 154 ? -0.076 4.596 14.721 1.00 97.81 154 GLN A O 1
ATOM 1203 N N . TYR A 1 155 ? -2.275 4.141 14.823 1.00 98.25 155 TYR A N 1
ATOM 1204 C CA . TYR A 1 155 ? -2.521 4.254 13.384 1.00 98.25 155 TYR A CA 1
ATOM 1205 C C . TYR A 1 155 ? -2.281 5.674 12.869 1.00 98.25 155 TYR A C 1
ATOM 1207 O O . TYR A 1 155 ? -1.616 5.837 11.854 1.00 98.25 155 TYR A O 1
ATOM 1215 N N . GLN A 1 156 ? -2.689 6.706 13.612 1.00 98.00 156 GLN A N 1
ATOM 1216 C CA . GLN A 1 156 ? -2.361 8.104 13.301 1.00 98.00 156 GLN A CA 1
ATOM 1217 C C . GLN A 1 156 ? -0.839 8.343 13.269 1.00 98.00 156 GLN A C 1
ATOM 1219 O O . GLN A 1 156 ? -0.318 8.986 12.358 1.00 98.00 156 GLN A O 1
ATOM 1224 N N . ASN A 1 157 ? -0.098 7.781 14.232 1.00 98.19 157 ASN A N 1
ATOM 1225 C CA . ASN A 1 157 ? 1.365 7.873 14.251 1.00 98.19 157 ASN A CA 1
ATOM 1226 C C . ASN A 1 157 ? 2.028 7.099 13.103 1.00 98.19 157 ASN A C 1
ATOM 1228 O O . ASN A 1 157 ? 3.097 7.499 12.641 1.00 98.19 157 ASN A O 1
ATOM 1232 N N . GLN A 1 158 ? 1.442 5.976 12.681 1.00 98.19 158 GLN A N 1
ATOM 1233 C CA . GLN A 1 158 ? 1.900 5.217 11.517 1.00 98.19 158 GLN A CA 1
ATOM 1234 C C . GLN A 1 158 ? 1.627 5.992 10.228 1.00 98.19 158 GLN A C 1
ATOM 1236 O O . GLN A 1 158 ? 2.531 6.098 9.409 1.00 98.19 158 GLN A O 1
ATOM 1241 N N . LEU A 1 159 ? 0.446 6.605 10.093 1.00 98.06 159 LEU A N 1
ATOM 1242 C CA . LEU A 1 159 ? 0.079 7.440 8.948 1.00 98.06 159 LEU A CA 1
ATOM 1243 C C . LEU A 1 159 ? 1.061 8.600 8.773 1.00 98.06 159 LEU A C 1
ATOM 1245 O O . LEU A 1 159 ? 1.589 8.796 7.687 1.00 98.06 159 LEU A O 1
ATOM 1249 N N . ALA A 1 160 ? 1.406 9.293 9.862 1.00 97.19 160 ALA A N 1
ATOM 1250 C CA . ALA A 1 160 ? 2.372 10.394 9.835 1.00 97.19 160 ALA A CA 1
ATOM 1251 C C . ALA A 1 160 ? 3.799 9.981 9.407 1.00 97.19 160 ALA A C 1
ATOM 1253 O O . ALA A 1 160 ? 4.620 10.842 9.096 1.00 97.19 160 ALA A O 1
ATOM 1254 N N . LYS A 1 161 ? 4.119 8.682 9.435 1.00 97.81 161 LYS A N 1
ATOM 1255 C CA . LYS A 1 161 ? 5.430 8.126 9.059 1.00 97.81 161 LYS A CA 1
ATOM 1256 C C . LYS A 1 161 ? 5.388 7.306 7.770 1.00 97.81 161 LYS A C 1
ATOM 1258 O O . LYS A 1 161 ? 6.447 6.886 7.308 1.00 97.81 161 LYS A O 1
ATOM 1263 N N . ALA A 1 162 ? 4.200 7.031 7.241 1.00 97.94 162 ALA A N 1
ATOM 1264 C CA . ALA A 1 162 ? 4.012 6.215 6.056 1.00 97.94 162 ALA A CA 1
ATOM 1265 C C . ALA A 1 162 ? 4.586 6.931 4.833 1.00 97.94 162 ALA A C 1
ATOM 1267 O O . ALA A 1 162 ? 4.514 8.154 4.718 1.00 97.94 162 ALA A O 1
ATOM 1268 N N . GLN A 1 163 ? 5.199 6.159 3.940 1.00 97.19 163 GLN A N 1
ATOM 1269 C CA . GLN A 1 163 ? 5.811 6.696 2.721 1.00 97.19 163 GLN A CA 1
ATOM 1270 C C . GLN A 1 163 ? 5.399 5.912 1.482 1.00 97.19 163 GLN A C 1
ATOM 1272 O O . GLN A 1 163 ? 5.439 6.448 0.377 1.00 97.19 163 GLN A O 1
ATOM 1277 N N . TYR A 1 164 ? 5.014 4.648 1.656 1.00 97.88 164 TYR A N 1
ATOM 1278 C CA . TYR A 1 164 ? 4.775 3.735 0.554 1.00 97.88 164 TYR A CA 1
ATOM 1279 C C . TYR A 1 164 ? 3.342 3.199 0.539 1.00 97.88 164 TYR A C 1
ATOM 1281 O O . TYR A 1 164 ? 2.736 3.028 1.599 1.00 97.88 164 TYR A O 1
ATOM 1289 N N . PRO A 1 165 ? 2.812 2.834 -0.646 1.00 98.19 165 PRO A N 1
ATOM 1290 C CA . PRO A 1 165 ? 1.486 2.236 -0.788 1.00 98.19 165 PRO A CA 1
ATOM 1291 C C . PRO A 1 165 ? 1.200 1.092 0.196 1.00 98.19 165 PRO A C 1
ATOM 1293 O O . PRO A 1 165 ? 0.111 1.023 0.769 1.00 98.19 165 PRO A O 1
ATOM 1296 N N . LYS A 1 166 ? 2.173 0.205 0.442 1.00 97.75 166 LYS A N 1
ATOM 1297 C CA . LYS A 1 166 ? 2.005 -0.896 1.405 1.00 97.75 166 LYS A CA 1
ATOM 1298 C C . LYS A 1 166 ? 1.756 -0.420 2.838 1.00 97.75 166 LYS A C 1
ATOM 1300 O O . LYS A 1 166 ? 0.953 -1.038 3.531 1.00 97.75 166 LYS A O 1
ATOM 1305 N N . ASP A 1 167 ? 2.397 0.672 3.257 1.00 98.19 167 ASP A N 1
ATOM 1306 C CA . ASP A 1 167 ? 2.264 1.216 4.610 1.00 98.19 167 ASP A CA 1
ATOM 1307 C C . ASP A 1 167 ? 0.828 1.717 4.803 1.00 98.19 167 ASP A C 1
ATOM 1309 O O . ASP A 1 167 ? 0.129 1.314 5.733 1.00 98.19 167 ASP A O 1
ATOM 1313 N N . TYR A 1 168 ? 0.349 2.518 3.849 1.00 98.62 168 TYR A N 1
ATOM 1314 C CA . TYR A 1 168 ? -1.015 3.035 3.834 1.00 98.62 168 TYR A CA 1
ATOM 1315 C C . TYR A 1 168 ? -2.066 1.927 3.747 1.00 98.62 168 TYR A C 1
ATOM 1317 O O . TYR A 1 168 ? -3.063 1.961 4.466 1.00 98.62 168 TYR A O 1
ATOM 1325 N N . THR A 1 169 ? -1.830 0.900 2.926 1.00 97.56 169 THR A N 1
ATOM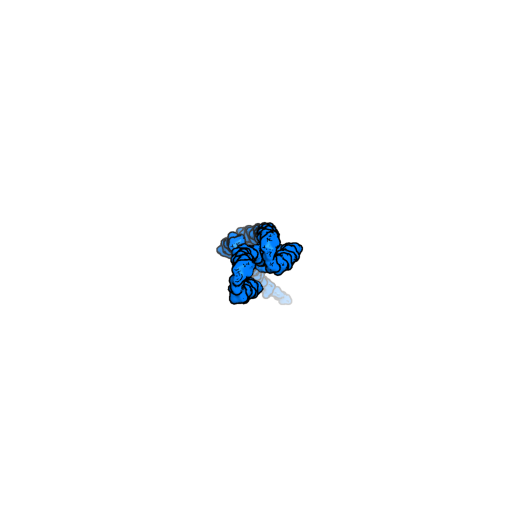 1326 C CA . THR A 1 169 ? -2.739 -0.253 2.809 1.00 97.56 169 THR A CA 1
ATOM 1327 C C . THR A 1 169 ? -2.853 -1.011 4.131 1.00 97.56 169 THR A C 1
ATOM 1329 O O . THR A 1 169 ? -3.950 -1.416 4.524 1.00 97.56 169 THR A O 1
ATOM 1332 N N . GLN A 1 170 ? -1.738 -1.190 4.844 1.00 97.75 170 GLN A N 1
ATOM 1333 C CA . GLN A 1 170 ? -1.737 -1.833 6.154 1.00 97.75 170 GLN A CA 1
ATOM 1334 C C . GLN A 1 170 ? -2.512 -1.000 7.183 1.00 97.75 170 GLN A C 1
ATOM 1336 O O . GLN A 1 170 ? -3.343 -1.547 7.907 1.00 97.75 170 GLN A O 1
ATOM 1341 N N . ILE A 1 171 ? -2.288 0.316 7.218 1.00 98.50 171 ILE A N 1
ATOM 1342 C CA . ILE A 1 171 ? -3.007 1.239 8.109 1.00 98.50 171 ILE A CA 1
ATOM 1343 C C . ILE A 1 171 ? -4.512 1.207 7.820 1.00 98.50 171 ILE A C 1
ATOM 1345 O O . ILE A 1 171 ? -5.304 0.997 8.735 1.00 98.50 171 ILE A O 1
ATOM 1349 N N . SER A 1 172 ? -4.894 1.343 6.548 1.00 98.44 172 SER A N 1
ATOM 1350 C CA . SER A 1 172 ? -6.276 1.252 6.061 1.00 98.44 172 SER A CA 1
ATOM 1351 C C . SER A 1 172 ? -6.949 -0.052 6.500 1.00 98.44 172 SER A C 1
ATOM 1353 O O . SER A 1 172 ? -8.049 -0.041 7.054 1.00 98.44 172 SER A O 1
ATOM 1355 N N . THR A 1 173 ? -6.264 -1.185 6.320 1.00 97.62 173 THR A N 1
ATOM 1356 C CA . THR A 1 173 ? -6.776 -2.507 6.711 1.00 97.62 173 THR A CA 1
ATOM 1357 C C . THR A 1 173 ? -6.998 -2.595 8.218 1.00 97.62 173 THR A C 1
ATOM 1359 O O . THR A 1 173 ? -8.064 -3.027 8.654 1.00 97.62 173 THR A O 1
ATOM 1362 N N . ASN A 1 174 ? -6.024 -2.151 9.015 1.00 96.25 174 ASN A N 1
ATOM 1363 C CA . ASN A 1 174 ? -6.120 -2.167 10.472 1.00 96.25 174 ASN A CA 1
ATOM 1364 C C . ASN A 1 174 ? -7.256 -1.264 10.971 1.00 96.25 174 ASN A C 1
ATOM 1366 O O . ASN A 1 174 ? -8.055 -1.685 11.804 1.00 96.25 174 ASN A O 1
ATOM 1370 N N . ALA A 1 175 ? -7.369 -0.049 10.426 1.00 98.00 175 ALA A N 1
ATOM 1371 C CA . ALA A 1 175 ? -8.432 0.883 10.780 1.00 98.00 175 ALA A CA 1
ATOM 1372 C C . ALA A 1 175 ? -9.813 0.290 10.468 1.00 98.00 175 ALA A C 1
ATOM 1374 O O . ALA A 1 175 ? -10.667 0.236 11.351 1.00 98.00 175 ALA A O 1
ATOM 1375 N N . LYS A 1 176 ? -10.001 -0.276 9.268 1.00 97.38 176 LYS A N 1
ATOM 1376 C CA . LYS A 1 176 ? -11.237 -0.976 8.879 1.00 97.38 176 LYS A CA 1
ATOM 1377 C C . LYS A 1 176 ? -11.573 -2.150 9.797 1.00 97.38 176 LYS A C 1
ATOM 1379 O O . LYS A 1 176 ? -12.735 -2.319 10.163 1.00 97.38 176 LYS A O 1
ATOM 1384 N N . GLN A 1 177 ? -10.582 -2.952 10.184 1.00 93.25 177 GLN A N 1
ATOM 1385 C CA . GLN A 1 177 ? -10.778 -4.064 11.118 1.00 93.25 177 GLN A CA 1
ATOM 1386 C C . GLN A 1 177 ? -11.208 -3.572 12.503 1.00 93.25 177 GLN A C 1
ATOM 1388 O O . GLN A 1 177 ? -12.171 -4.101 13.058 1.00 93.25 177 GLN A O 1
ATOM 1393 N N . SER A 1 178 ? -10.564 -2.532 13.037 1.00 94.19 178 SER A N 1
ATOM 1394 C CA . SER A 1 178 ? -10.955 -1.923 14.312 1.00 94.19 178 SER A CA 1
ATOM 1395 C C . SER A 1 178 ? -12.351 -1.297 14.250 1.00 94.19 178 SER A C 1
ATOM 1397 O O . SER A 1 178 ? -13.137 -1.470 15.181 1.00 94.19 178 SER A O 1
ATOM 1399 N N . THR A 1 179 ? -12.706 -0.633 13.146 1.00 94.94 179 THR A N 1
ATOM 1400 C CA . THR A 1 179 ? -14.054 -0.087 12.922 1.00 94.94 179 THR A CA 1
ATOM 1401 C C . THR A 1 179 ? -15.096 -1.199 12.897 1.00 94.94 179 THR A C 1
ATOM 1403 O O . THR A 1 179 ? -16.118 -1.115 13.579 1.00 94.94 179 THR A O 1
ATOM 1406 N N . LEU A 1 180 ? -14.826 -2.282 12.164 1.00 91.25 180 LEU A N 1
ATOM 1407 C CA . LEU A 1 180 ? -15.705 -3.446 12.126 1.00 91.25 180 LEU A CA 1
ATOM 1408 C C . LEU A 1 180 ? -15.862 -4.070 13.517 1.00 91.25 180 LEU A C 1
ATOM 1410 O O . LEU A 1 180 ? -16.984 -4.360 13.926 1.00 91.25 180 LEU A O 1
ATOM 1414 N N . ALA A 1 181 ? -14.770 -4.225 14.266 1.00 89.38 181 ALA A N 1
ATOM 1415 C CA . ALA A 1 181 ? -14.817 -4.732 15.632 1.00 89.38 181 ALA A CA 1
ATOM 1416 C C . ALA A 1 181 ? -15.689 -3.837 16.528 1.00 89.38 181 ALA A C 1
ATOM 1418 O O . ALA A 1 181 ? -16.581 -4.340 17.205 1.00 89.38 181 ALA A O 1
ATOM 1419 N N . LEU A 1 182 ? -15.539 -2.510 16.466 1.00 89.00 182 LEU A N 1
ATOM 1420 C CA . LEU A 1 182 ? -16.412 -1.580 17.193 1.00 89.00 182 LEU A CA 1
ATOM 1421 C C . LEU A 1 182 ? -17.882 -1.707 16.773 1.00 89.00 182 LEU A C 1
ATOM 1423 O O . LEU A 1 182 ? -18.778 -1.587 17.614 1.00 89.00 182 LEU A O 1
ATOM 1427 N N . HIS A 1 183 ? -18.173 -1.958 15.497 1.00 87.25 183 HIS A N 1
ATOM 1428 C CA . HIS A 1 183 ? -19.541 -2.188 15.034 1.00 87.25 183 HIS A CA 1
ATOM 1429 C C . HIS A 1 183 ? -20.129 -3.498 15.573 1.00 87.25 183 HIS A C 1
ATOM 1431 O O . HIS A 1 183 ? -21.256 -3.478 16.069 1.00 87.25 183 HIS A O 1
ATOM 1437 N N . LEU A 1 184 ? -19.363 -4.590 15.556 1.00 83.38 184 LEU A N 1
ATOM 1438 C CA . LEU A 1 184 ? -19.804 -5.917 15.999 1.00 83.38 184 LEU A CA 1
ATOM 1439 C C . LEU A 1 184 ? -19.905 -6.049 17.525 1.00 83.38 184 LEU A C 1
ATOM 1441 O O . LEU A 1 184 ? -20.815 -6.705 18.027 1.00 83.38 184 LEU A O 1
ATOM 1445 N N . LEU A 1 185 ? -19.012 -5.399 18.272 1.00 79.06 185 LEU A N 1
ATOM 1446 C CA . LEU A 1 185 ? -18.985 -5.452 19.736 1.00 79.06 185 LEU A CA 1
ATOM 1447 C C . LEU A 1 185 ? -20.136 -4.667 20.385 1.00 79.06 185 LEU A C 1
ATOM 1449 O O . LEU A 1 185 ? -20.522 -4.943 21.517 1.00 79.06 185 LEU A O 1
ATOM 1453 N N . GLY A 1 186 ? -20.725 -3.709 19.669 1.00 72.75 186 GLY A N 1
ATOM 1454 C CA . GLY A 1 186 ? -21.814 -2.881 20.188 1.00 72.75 186 GLY A CA 1
ATOM 1455 C C . GLY A 1 186 ? -23.090 -3.629 20.557 1.00 72.75 186 GLY A C 1
ATOM 1456 O O . GLY A 1 186 ? -23.544 -3.479 21.687 1.00 72.75 186 GLY A O 1
ATOM 1457 N N . PRO A 1 187 ? -23.695 -4.405 19.638 1.00 77.31 187 PRO A N 1
ATOM 1458 C CA . PRO A 1 187 ? -24.879 -5.206 19.943 1.00 77.31 187 PRO A CA 1
ATOM 1459 C C . PRO A 1 187 ? -24.661 -6.139 21.137 1.00 77.31 187 PRO A C 1
ATOM 1461 O O . PRO A 1 187 ? -25.439 -6.105 22.084 1.00 77.31 187 PRO A O 1
ATOM 1464 N N . ALA A 1 188 ? -23.540 -6.866 21.157 1.00 79.25 188 ALA A N 1
ATOM 1465 C CA . ALA A 1 188 ? -23.211 -7.767 22.259 1.00 79.25 188 ALA A CA 1
ATOM 1466 C C . ALA A 1 188 ? -23.031 -7.024 23.599 1.00 79.25 188 ALA A C 1
ATOM 1468 O O . ALA A 1 188 ? -23.482 -7.504 24.639 1.00 79.25 188 ALA A O 1
ATOM 1469 N N . TYR A 1 189 ? -22.443 -5.823 23.594 1.00 77.75 189 TYR A N 1
ATOM 1470 C CA . TYR A 1 189 ? -22.375 -4.985 24.794 1.00 77.75 189 TYR A CA 1
ATOM 1471 C C . TYR A 1 189 ? -23.753 -4.468 25.232 1.00 77.75 189 TYR A C 1
ATOM 1473 O O . TYR A 1 189 ? -24.068 -4.493 26.421 1.00 77.75 189 TYR A O 1
ATOM 1481 N N . ASN A 1 190 ? -24.597 -4.031 24.294 1.00 78.12 190 ASN A N 1
ATOM 1482 C CA . ASN A 1 190 ? -25.952 -3.563 24.591 1.00 78.12 190 ASN A CA 1
ATOM 1483 C C . ASN A 1 190 ? -26.813 -4.666 25.217 1.00 78.12 190 ASN A C 1
ATOM 1485 O O . ASN A 1 190 ? -27.569 -4.388 26.150 1.00 78.12 190 ASN A O 1
ATOM 1489 N N . ASP A 1 191 ? -26.669 -5.908 24.755 1.00 83.31 191 ASP A N 1
ATOM 1490 C CA . ASP A 1 191 ? -27.358 -7.066 25.326 1.00 83.31 191 ASP A CA 1
ATOM 1491 C C . ASP A 1 191 ? -26.900 -7.324 26.767 1.00 83.31 191 ASP A C 1
ATOM 1493 O O . ASP A 1 191 ? -27.731 -7.524 27.656 1.00 83.31 191 ASP A O 1
ATOM 1497 N N . LEU A 1 192 ? -25.592 -7.225 27.039 1.00 84.31 192 LEU A N 1
ATOM 1498 C CA . LEU A 1 192 ? -25.044 -7.336 28.395 1.00 84.31 192 LEU A CA 1
ATOM 1499 C C . LEU A 1 192 ? -25.549 -6.215 29.316 1.00 84.31 192 LEU A C 1
ATOM 1501 O O . LEU A 1 192 ? -25.956 -6.485 30.447 1.00 84.31 192 LEU A O 1
ATOM 1505 N N . VAL A 1 193 ? -25.574 -4.965 28.845 1.00 83.00 193 VAL A N 1
ATOM 1506 C CA . VAL A 1 193 ? -26.107 -3.821 29.609 1.00 83.00 193 VAL A CA 1
ATOM 1507 C C . VAL A 1 193 ? -27.605 -3.989 29.877 1.00 83.00 193 VAL A C 1
ATOM 1509 O O . VAL A 1 193 ? -28.057 -3.766 31.002 1.00 83.00 193 VAL A O 1
ATOM 1512 N N . THR A 1 194 ? -28.371 -4.435 28.880 1.00 86.62 194 THR A N 1
ATOM 1513 C CA . THR A 1 194 ? -29.808 -4.716 29.016 1.00 86.62 194 THR A CA 1
ATOM 1514 C C . THR A 1 194 ? -30.049 -5.836 30.029 1.00 86.62 194 THR A C 1
ATOM 1516 O O . THR A 1 194 ? -30.869 -5.682 30.935 1.00 86.62 194 THR A O 1
ATOM 1519 N N . MET A 1 195 ? -29.280 -6.927 29.959 1.00 88.88 195 MET A N 1
ATOM 1520 C CA . MET A 1 195 ? -29.326 -8.017 30.937 1.00 88.88 195 MET A CA 1
ATOM 1521 C C . MET A 1 195 ? -29.014 -7.514 32.351 1.00 88.88 195 MET A C 1
ATOM 1523 O O . MET A 1 195 ? -29.735 -7.850 33.290 1.00 88.88 195 MET A O 1
ATOM 1527 N N . GLN A 1 196 ? -27.999 -6.659 32.515 1.00 90.62 196 GLN A N 1
ATOM 1528 C CA . GLN A 1 196 ? -27.682 -6.050 33.808 1.00 90.62 196 GLN A CA 1
ATOM 1529 C C . GLN A 1 196 ? -28.843 -5.196 34.342 1.00 90.62 196 GLN A C 1
ATOM 1531 O O . GLN A 1 196 ? -29.154 -5.249 35.534 1.00 90.62 196 GLN A O 1
ATOM 1536 N N . GLY A 1 197 ? -29.488 -4.411 33.475 1.00 90.62 197 GLY A N 1
ATOM 1537 C CA . GLY A 1 197 ? -30.674 -3.623 33.817 1.00 90.62 197 GLY A CA 1
ATOM 1538 C C . GLY A 1 197 ? -31.829 -4.499 34.304 1.00 90.62 197 GLY A C 1
ATOM 1539 O O . GLY A 1 197 ? -32.389 -4.243 35.371 1.00 90.62 197 GLY A O 1
ATOM 1540 N N . ASN A 1 198 ? -32.113 -5.583 33.581 1.00 91.75 198 ASN A N 1
ATOM 1541 C CA . ASN A 1 198 ? -33.156 -6.547 33.936 1.00 91.75 198 ASN A CA 1
ATOM 1542 C C . ASN A 1 198 ? -32.859 -7.236 35.276 1.00 91.75 198 ASN A C 1
ATOM 1544 O O . ASN A 1 198 ? -33.740 -7.339 36.128 1.00 91.75 198 ASN A O 1
ATOM 1548 N N . ILE A 1 199 ? -31.607 -7.642 35.511 1.00 92.69 199 ILE A N 1
ATOM 1549 C CA . ILE A 1 199 ? -31.168 -8.213 36.793 1.00 92.69 199 ILE A CA 1
ATOM 1550 C C . ILE A 1 199 ? -31.405 -7.227 37.945 1.00 92.69 199 ILE A C 1
ATOM 1552 O O . ILE A 1 199 ? -31.945 -7.614 38.980 1.00 92.69 199 ILE A O 1
ATOM 1556 N N . LYS A 1 200 ?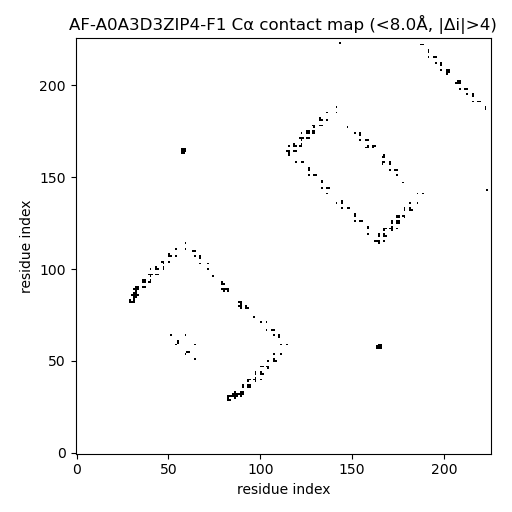 -31.061 -5.943 37.771 1.00 92.44 200 LYS A N 1
ATOM 1557 C CA . LYS A 1 200 ? -31.298 -4.910 38.796 1.00 92.44 200 LYS A CA 1
ATOM 1558 C C . LYS A 1 200 ? -32.787 -4.744 39.115 1.00 92.44 200 LYS A C 1
ATOM 1560 O O . LYS A 1 200 ? -33.135 -4.617 40.286 1.00 92.44 200 LYS A O 1
ATOM 1565 N N . GLN A 1 201 ? -33.661 -4.772 38.106 1.00 93.25 201 GLN A N 1
ATOM 1566 C CA . GLN A 1 201 ? -35.114 -4.678 38.303 1.00 93.25 201 GLN A CA 1
ATOM 1567 C C . GLN A 1 201 ? -35.694 -5.906 39.020 1.00 93.25 201 GLN A C 1
ATOM 1569 O O . GLN A 1 201 ? -36.509 -5.756 39.933 1.00 93.25 201 GLN A O 1
ATOM 1574 N N . LEU A 1 202 ? -35.246 -7.112 38.657 1.00 93.69 202 LEU A N 1
ATOM 1575 C CA . LEU A 1 202 ? -35.640 -8.354 39.329 1.00 93.69 202 LEU A CA 1
ATOM 1576 C C . LEU A 1 202 ? -35.205 -8.353 40.797 1.00 93.69 202 LEU A C 1
ATOM 1578 O O . LEU A 1 202 ? -36.017 -8.622 41.681 1.00 93.69 202 LEU A O 1
ATOM 1582 N N . HIS A 1 203 ? -33.959 -7.961 41.067 1.00 92.94 203 HIS A N 1
ATOM 1583 C CA . HIS A 1 203 ? -33.448 -7.828 42.429 1.00 92.94 203 HIS A CA 1
ATOM 1584 C C . HIS A 1 203 ? -34.251 -6.800 43.243 1.00 92.94 203 HIS A C 1
ATOM 1586 O O . HIS A 1 203 ? -34.624 -7.068 44.382 1.00 92.94 203 HIS A O 1
ATOM 1592 N N . ALA A 1 204 ? -34.570 -5.635 42.664 1.00 94.44 204 ALA A N 1
ATOM 1593 C CA . ALA A 1 204 ? -35.419 -4.628 43.311 1.00 94.44 204 ALA A CA 1
ATOM 1594 C C . ALA A 1 204 ? -36.843 -5.143 43.602 1.00 94.44 204 ALA A C 1
ATOM 1596 O O . ALA A 1 204 ? -37.489 -4.698 44.549 1.00 94.44 204 ALA A O 1
ATOM 1597 N N . SER A 1 205 ? -37.307 -6.124 42.827 1.00 95.19 205 SER A N 1
ATOM 1598 C CA . SER A 1 205 ? -38.577 -6.830 43.029 1.00 95.19 205 SER A CA 1
ATOM 1599 C C . SER A 1 205 ? -38.455 -8.032 43.979 1.00 95.19 205 SER A C 1
ATOM 1601 O O . SER A 1 205 ? -39.368 -8.848 44.043 1.00 95.19 205 SER A O 1
ATOM 1603 N N . HIS A 1 206 ? -37.350 -8.139 44.729 1.00 93.31 206 HIS A N 1
ATOM 1604 C CA . HIS A 1 206 ? -37.055 -9.216 45.685 1.00 93.31 206 HIS A CA 1
ATOM 1605 C C . HIS A 1 206 ? -36.939 -10.621 45.060 1.00 93.31 206 HIS A C 1
ATOM 1607 O O . HIS A 1 206 ? -37.107 -11.626 45.751 1.00 93.31 206 HIS A O 1
ATOM 1613 N N . VAL A 1 207 ? -36.620 -10.713 43.765 1.00 94.12 207 VAL A N 1
ATOM 1614 C CA . VAL A 1 207 ? -36.276 -11.981 43.103 1.00 94.12 207 VAL A CA 1
ATOM 1615 C C . VAL A 1 207 ? -34.800 -12.304 43.362 1.00 94.12 207 VAL A C 1
ATOM 1617 O O . VAL A 1 207 ? -33.946 -11.421 43.257 1.00 94.12 207 VAL A O 1
ATOM 1620 N N . ASP A 1 208 ? -34.473 -13.566 43.665 1.00 93.62 208 ASP A N 1
ATOM 1621 C CA . ASP A 1 208 ? -33.074 -14.007 43.750 1.00 93.62 208 ASP A CA 1
ATOM 1622 C C . ASP A 1 208 ? -32.419 -13.945 42.364 1.00 93.62 208 ASP A C 1
ATOM 1624 O O . ASP A 1 208 ? -32.858 -14.576 41.402 1.00 93.62 208 ASP A O 1
ATOM 1628 N N . THR A 1 209 ? -31.353 -13.158 42.263 1.00 93.62 209 THR A N 1
ATOM 1629 C CA . THR A 1 209 ? -30.629 -12.906 41.014 1.00 93.62 209 THR A CA 1
ATOM 1630 C C . THR A 1 209 ? -29.191 -13.402 41.050 1.00 93.62 209 THR A C 1
ATOM 1632 O O . THR A 1 209 ? -28.424 -13.096 40.139 1.00 93.62 209 THR A O 1
ATOM 1635 N N . THR A 1 210 ? -28.803 -14.184 42.061 1.00 93.62 210 THR A N 1
ATOM 1636 C CA . THR A 1 210 ? -27.426 -14.678 42.223 1.00 93.62 210 THR A CA 1
ATOM 1637 C C . THR A 1 210 ? -26.917 -15.377 40.960 1.00 93.62 210 THR A C 1
ATOM 1639 O O . THR A 1 210 ? -25.873 -15.002 40.423 1.00 93.62 210 THR A O 1
ATOM 1642 N N . ALA A 1 211 ? -27.689 -16.328 40.426 1.00 90.75 211 ALA A N 1
ATOM 1643 C CA . ALA A 1 211 ? -27.319 -17.071 39.221 1.00 90.75 211 ALA A CA 1
ATOM 1644 C C . ALA A 1 211 ? -27.250 -16.176 37.969 1.00 90.75 211 ALA A C 1
ATOM 1646 O O . ALA A 1 211 ? -26.307 -16.274 37.184 1.00 90.75 211 ALA A O 1
ATOM 1647 N N . LEU A 1 212 ? -28.205 -15.252 37.808 1.00 89.94 212 LEU A N 1
ATOM 1648 C CA . LEU A 1 212 ? -28.230 -14.326 36.672 1.00 89.94 212 LEU A CA 1
ATOM 1649 C C . LEU A 1 212 ? -27.051 -13.346 36.713 1.00 89.94 212 LEU A C 1
ATOM 1651 O O . LEU A 1 212 ? -26.445 -13.070 35.679 1.00 89.94 212 LEU A O 1
ATOM 1655 N N . ASN A 1 213 ? -26.679 -12.859 37.901 1.00 89.38 213 ASN A N 1
ATOM 1656 C CA . ASN A 1 213 ? -25.478 -12.046 38.090 1.00 89.38 213 ASN A CA 1
ATOM 1657 C C . ASN A 1 213 ? -24.216 -12.821 37.706 1.00 89.38 213 ASN A C 1
ATOM 1659 O O . ASN A 1 213 ? -23.337 -12.269 37.049 1.00 89.38 213 ASN A O 1
ATOM 1663 N N . GLN A 1 214 ? -24.131 -14.100 38.071 1.00 90.25 214 GLN A N 1
ATOM 1664 C CA . GLN A 1 214 ? -22.997 -14.949 37.717 1.00 90.25 214 GLN A CA 1
ATOM 1665 C C . GLN A 1 214 ? -22.896 -15.147 36.196 1.00 90.25 214 GLN A C 1
ATOM 1667 O O . GLN A 1 214 ? -21.813 -14.999 35.628 1.00 90.25 214 GLN A O 1
ATOM 1672 N N . GLN A 1 215 ? -24.028 -15.377 35.524 1.00 86.94 215 GLN A N 1
ATOM 1673 C CA . GLN A 1 215 ? -24.099 -15.494 34.066 1.00 86.94 215 GLN A CA 1
ATOM 1674 C C . GLN A 1 215 ? -23.745 -14.177 33.356 1.00 86.94 215 GLN A C 1
ATOM 1676 O O . GLN A 1 215 ? -23.015 -14.194 32.367 1.00 86.94 215 GLN A O 1
ATOM 1681 N N . TYR A 1 216 ? -24.185 -13.029 33.884 1.00 89.88 216 TYR A N 1
ATOM 1682 C CA . TYR A 1 216 ? -23.779 -11.711 33.384 1.00 89.88 216 TYR A CA 1
ATOM 1683 C C . TYR A 1 216 ? -22.259 -11.505 33.485 1.00 89.88 216 TYR A C 1
ATOM 1685 O O . TYR A 1 216 ? -21.633 -11.087 32.514 1.00 89.88 216 TYR A O 1
ATOM 1693 N N . GLN A 1 217 ? -21.644 -11.832 34.629 1.00 86.56 217 GLN A N 1
ATOM 1694 C CA . GLN A 1 217 ? -20.193 -11.690 34.811 1.00 86.56 217 GLN A CA 1
ATOM 1695 C C . GLN A 1 217 ? -19.405 -12.602 33.861 1.00 86.56 217 GLN A C 1
ATOM 1697 O O . GLN A 1 217 ? -18.420 -12.162 33.270 1.00 86.56 217 GLN A O 1
ATOM 1702 N N . GLN A 1 218 ? -19.860 -13.843 33.661 1.00 86.12 218 GLN A N 1
ATOM 1703 C CA . GLN A 1 218 ? -19.267 -14.763 32.686 1.00 86.12 218 GLN A CA 1
ATOM 1704 C C . GLN A 1 218 ? -19.400 -14.239 31.252 1.00 86.12 218 GLN A C 1
ATOM 1706 O O . GLN A 1 218 ? -18.417 -14.237 30.514 1.00 86.12 218 GLN A O 1
ATOM 1711 N N . GLY A 1 219 ? -20.582 -13.746 30.868 1.00 82.94 219 GLY A N 1
ATOM 1712 C CA . GLY A 1 219 ? -20.816 -13.143 29.554 1.00 82.94 219 GLY A CA 1
ATOM 1713 C C . GLY A 1 219 ? -19.930 -11.921 29.310 1.00 82.94 219 GLY A C 1
ATOM 1714 O O . GLY A 1 219 ? -19.316 -11.804 28.253 1.00 82.94 219 GLY A O 1
ATOM 1715 N N . LEU A 1 220 ? -19.777 -11.059 30.317 1.00 81.88 220 LEU A N 1
ATOM 1716 C CA . LEU A 1 220 ? -18.884 -9.903 30.262 1.00 81.88 220 LEU A CA 1
ATOM 1717 C C . LEU A 1 220 ? -17.411 -10.315 30.135 1.00 81.88 220 LEU A C 1
ATOM 1719 O O . LEU A 1 220 ? -16.649 -9.668 29.422 1.00 81.88 220 LEU A O 1
ATOM 1723 N N . GLN A 1 221 ? -16.996 -11.387 30.809 1.00 80.88 221 GLN A N 1
ATOM 1724 C CA . GLN A 1 221 ? -15.628 -11.894 30.723 1.00 80.88 221 GLN A CA 1
ATOM 1725 C C . GLN A 1 221 ? -15.337 -12.544 29.364 1.00 80.88 221 GLN A C 1
ATOM 1727 O O . GLN A 1 221 ? -14.279 -12.295 28.796 1.00 80.88 221 GLN A O 1
ATOM 1732 N N . LEU A 1 222 ? -16.278 -13.320 28.817 1.00 78.50 222 LEU A N 1
ATOM 1733 C CA . LEU A 1 222 ? -16.184 -13.867 27.459 1.00 78.50 222 LEU A CA 1
ATOM 1734 C C . LEU A 1 222 ? -16.101 -12.751 26.418 1.00 78.50 222 LEU A C 1
ATOM 1736 O O . LEU A 1 222 ? -15.248 -12.801 25.542 1.00 78.50 222 LEU A O 1
ATOM 1740 N N . PHE A 1 223 ? -16.933 -11.721 26.562 1.00 76.56 223 PHE A N 1
ATOM 1741 C CA . PHE A 1 223 ? -16.932 -10.553 25.689 1.00 76.56 223 PHE A CA 1
ATOM 1742 C C . PHE A 1 223 ? -15.591 -9.804 25.695 1.00 76.56 223 PHE A C 1
ATOM 1744 O O . PHE A 1 223 ? -15.124 -9.381 24.647 1.00 76.56 223 PHE A O 1
ATOM 1751 N N . ARG A 1 224 ? -14.950 -9.659 26.862 1.00 72.50 224 ARG A N 1
ATOM 1752 C CA . ARG A 1 224 ? -13.635 -9.000 26.993 1.00 72.50 224 ARG A CA 1
ATOM 1753 C C . ARG A 1 224 ? -12.469 -9.807 26.421 1.00 72.50 224 ARG A C 1
ATOM 1755 O O . ARG A 1 224 ? -11.414 -9.238 26.166 1.00 72.50 224 ARG A O 1
ATOM 1762 N N . ASN A 1 225 ? -12.638 -11.120 26.292 1.00 70.56 225 ASN A N 1
ATOM 1763 C CA . ASN A 1 225 ? -11.601 -12.037 25.821 1.00 70.56 225 ASN A CA 1
ATOM 1764 C C . ASN A 1 225 ? -11.736 -12.388 24.326 1.00 70.56 225 ASN A C 1
ATOM 1766 O O . ASN A 1 225 ? -10.915 -13.159 23.828 1.00 70.56 225 ASN A O 1
ATOM 1770 N N . ALA A 1 226 ? -12.777 -11.889 23.652 1.00 61.16 226 ALA A N 1
ATOM 1771 C CA . ALA A 1 226 ? -13.040 -12.072 22.224 1.00 61.16 226 ALA A CA 1
ATOM 1772 C C . ALA A 1 226 ? -12.387 -10.960 21.392 1.00 61.16 226 ALA A C 1
ATOM 1774 O O . ALA A 1 226 ? -11.917 -11.280 20.278 1.00 61.16 226 ALA A O 1
#